Protein AF-0000000071587264 (afdb_homodimer)

Structure (mmCIF, N/CA/C/O backbone):
data_AF-0000000071587264-model_v1
#
loop_
_entity.id
_entity.type
_entity.pdbx_description
1 polymer 'XRE family transcriptional regulator'
#
loop_
_atom_site.group_PDB
_atom_site.id
_atom_site.type_symbol
_atom_site.label_atom_id
_atom_site.label_alt_id
_atom_site.label_comp_id
_atom_site.label_asym_id
_atom_site.label_entity_id
_atom_site.label_seq_id
_atom_site.pdbx_PDB_ins_code
_atom_site.Cartn_x
_atom_site.Cartn_y
_atom_site.Cartn_z
_atom_site.occupancy
_atom_site.B_iso_or_equiv
_atom_site.auth_seq_id
_atom_site.auth_comp_id
_atom_site.auth_asym_id
_atom_site.auth_atom_id
_atom_site.pdbx_PDB_model_num
ATOM 1 N N . MET A 1 1 ? 54.094 -15.383 -23.203 1 31.75 1 MET A N 1
ATOM 2 C CA . MET A 1 1 ? 53.344 -14.219 -22.734 1 31.75 1 MET A CA 1
ATOM 3 C C . MET A 1 1 ? 51.875 -14.578 -22.5 1 31.75 1 MET A C 1
ATOM 5 O O . MET A 1 1 ? 51.125 -14.82 -23.453 1 31.75 1 MET A O 1
ATOM 9 N N . GLU A 1 2 ? 51.406 -15.391 -21.297 1 28.27 2 GLU A N 1
ATOM 10 C CA . GLU A 1 2 ? 50.312 -16.219 -20.844 1 28.27 2 GLU A CA 1
ATOM 11 C C . GLU A 1 2 ? 49.125 -15.375 -20.375 1 28.27 2 GLU A C 1
ATOM 13 O O . GLU A 1 2 ? 49.281 -14.57 -19.453 1 28.27 2 GLU A O 1
ATOM 18 N N . PHE A 1 3 ? 48.312 -14.812 -21.297 1 29.14 3 PHE A N 1
ATOM 19 C CA . PHE A 1 3 ? 47.188 -13.945 -21.031 1 29.14 3 PHE A CA 1
ATOM 20 C C . PHE A 1 3 ? 46.188 -14.633 -20.125 1 29.14 3 PHE A C 1
ATOM 22 O O . PHE A 1 3 ? 45.656 -15.695 -20.453 1 29.14 3 PHE A O 1
ATOM 29 N N . TYR A 1 4 ? 46.312 -14.594 -18.734 1 29.66 4 TYR A N 1
ATOM 30 C CA . TYR A 1 4 ? 45.438 -15.023 -17.672 1 29.66 4 TYR A CA 1
ATOM 31 C C . TYR A 1 4 ? 44.031 -14.445 -17.875 1 29.66 4 TYR A C 1
ATOM 33 O O . TYR A 1 4 ? 43.844 -13.227 -17.828 1 29.66 4 TYR A O 1
ATOM 41 N N . PHE A 1 5 ? 43.219 -14.961 -18.797 1 27.36 5 PHE A N 1
ATOM 42 C CA . PHE A 1 5 ? 41.812 -14.672 -18.984 1 27.36 5 PHE A CA 1
ATOM 43 C C . PHE A 1 5 ? 41.062 -14.797 -17.656 1 27.36 5 PHE A C 1
ATOM 45 O O . PHE A 1 5 ? 40.875 -15.906 -17.156 1 27.36 5 PHE A O 1
ATOM 52 N N . MET A 1 6 ? 41.312 -13.891 -16.641 1 31.39 6 MET A N 1
ATOM 53 C CA . MET A 1 6 ? 40.562 -13.828 -15.367 1 31.39 6 MET A CA 1
ATOM 54 C C . MET A 1 6 ? 39.062 -13.984 -15.594 1 31.39 6 MET A C 1
ATOM 56 O O . MET A 1 6 ? 38.469 -13.211 -16.344 1 31.39 6 MET A O 1
ATOM 60 N N . CYS A 1 7 ? 38.594 -15.234 -15.734 1 29.12 7 CYS A N 1
ATOM 61 C CA . CYS A 1 7 ? 37.188 -15.641 -15.711 1 29.12 7 CYS A CA 1
ATOM 62 C C . CYS A 1 7 ? 36.406 -14.898 -14.633 1 29.12 7 CYS A C 1
ATOM 64 O O . CYS A 1 7 ? 36.75 -14.969 -13.453 1 29.12 7 CYS A O 1
ATOM 66 N N . GLU A 1 8 ? 35.938 -13.672 -14.812 1 32.09 8 GLU A N 1
ATOM 67 C CA . GLU A 1 8 ? 35 -12.953 -13.945 1 32.09 8 GLU A CA 1
ATOM 68 C C . GLU A 1 8 ? 33.938 -13.883 -13.391 1 32.09 8 GLU A C 1
ATOM 70 O O . GLU A 1 8 ? 33.281 -14.609 -14.148 1 32.09 8 GLU A O 1
ATOM 75 N N . LYS A 1 9 ? 34.062 -14.555 -12.273 1 30.73 9 LYS A N 1
ATOM 76 C CA . LYS A 1 9 ? 33.062 -15.203 -11.422 1 30.73 9 LYS A CA 1
ATOM 77 C C . LYS A 1 9 ? 31.734 -14.461 -11.469 1 30.73 9 LYS A C 1
ATOM 79 O O . LYS A 1 9 ? 31.672 -13.273 -11.141 1 30.73 9 LYS A O 1
ATOM 84 N N . HIS A 1 10 ? 30.828 -14.766 -12.422 1 29.81 10 HIS A N 1
ATOM 85 C CA . HIS A 1 10 ? 29.406 -14.438 -12.414 1 29.81 10 HIS A CA 1
ATOM 86 C C . HIS A 1 10 ? 28.781 -14.75 -11.055 1 29.81 10 HIS A C 1
ATOM 88 O O . HIS A 1 10 ? 28.938 -15.859 -10.539 1 29.81 10 HIS A O 1
ATOM 94 N N . ALA A 1 11 ? 28.938 -14.008 -10.047 1 32.91 11 ALA A N 1
ATOM 95 C CA . ALA A 1 11 ? 28.094 -14.102 -8.844 1 32.91 11 ALA A CA 1
ATOM 96 C C . ALA A 1 11 ? 26.719 -14.672 -9.172 1 32.91 11 ALA A C 1
ATOM 98 O O . ALA A 1 11 ? 25.938 -14.055 -9.898 1 32.91 11 ALA A O 1
ATOM 99 N N . GLN A 1 12 ? 26.531 -15.969 -9.523 1 31.28 12 GLN A N 1
ATOM 100 C CA . GLN A 1 12 ? 25.266 -16.688 -9.68 1 31.28 12 GLN A CA 1
ATOM 101 C C . GLN A 1 12 ? 24.266 -16.297 -8.586 1 31.28 12 GLN A C 1
ATOM 103 O O . GLN A 1 12 ? 24.469 -16.641 -7.414 1 31.28 12 GLN A O 1
ATOM 108 N N . TYR A 1 13 ? 23.953 -15.07 -8.258 1 37.19 13 TYR A N 1
ATOM 109 C CA . TYR A 1 13 ? 22.719 -14.891 -7.496 1 37.19 13 TYR A CA 1
ATOM 110 C C . TYR A 1 13 ? 21.734 -16.031 -7.758 1 37.19 13 TYR A C 1
ATOM 112 O O . TYR A 1 13 ? 21.281 -16.219 -8.891 1 37.19 13 TYR A O 1
ATOM 120 N N . SER A 1 14 ? 21.938 -17.328 -7.531 1 38.94 14 SER A N 1
ATOM 121 C CA . SER A 1 14 ? 21.031 -18.469 -7.602 1 38.94 14 SER A CA 1
ATOM 122 C C . SER A 1 14 ? 19.578 -18.031 -7.426 1 38.94 14 SER A C 1
ATOM 124 O O . SER A 1 14 ? 19.188 -17.578 -6.348 1 38.94 14 SER A O 1
ATOM 126 N N . SER A 1 15 ? 18.797 -17.203 -8.156 1 46.06 15 SER A N 1
ATOM 127 C CA . SER A 1 15 ? 17.5 -16.578 -8.422 1 46.06 15 SER A CA 1
ATOM 128 C C . SER A 1 15 ? 16.344 -17.469 -7.984 1 46.06 15 SER A C 1
ATOM 130 O O . SER A 1 15 ? 15.25 -17.375 -8.539 1 46.06 15 SER A O 1
ATOM 132 N N . SER A 1 16 ? 16.391 -18.641 -7.453 1 58 16 SER A N 1
ATOM 133 C CA . SER A 1 16 ? 15.211 -19.453 -7.164 1 58 16 SER A CA 1
ATOM 134 C C . SER A 1 16 ? 14.234 -18.688 -6.262 1 58 16 SER A C 1
ATOM 136 O O . SER A 1 16 ? 14.656 -18 -5.336 1 58 16 SER A O 1
ATOM 138 N N . THR A 1 17 ? 13.094 -18.25 -6.754 1 65.81 17 THR A N 1
ATOM 139 C CA . THR A 1 17 ? 12.086 -17.469 -6.043 1 65.81 17 THR A CA 1
ATOM 140 C C . THR A 1 17 ? 11.773 -18.078 -4.684 1 65.81 17 THR A C 1
ATOM 142 O O . THR A 1 17 ? 11.688 -19.312 -4.559 1 65.81 17 THR A O 1
ATOM 145 N N . ALA A 1 18 ? 12.016 -17.312 -3.549 1 72.12 18 ALA A N 1
ATOM 146 C CA . ALA A 1 18 ? 11.711 -17.641 -2.16 1 72.12 18 ALA A CA 1
ATOM 147 C C . ALA A 1 18 ? 10.375 -18.375 -2.051 1 72.12 18 ALA A C 1
ATOM 149 O O . ALA A 1 18 ? 9.414 -18.047 -2.746 1 72.12 18 ALA A O 1
ATOM 150 N N . ILE A 1 19 ? 10.422 -19.516 -1.393 1 80.06 19 ILE A N 1
ATOM 151 C CA . ILE A 1 19 ? 9.172 -20.266 -1.257 1 80.06 19 ILE A CA 1
ATOM 152 C C . ILE A 1 19 ? 8.75 -20.297 0.21 1 80.06 19 ILE A C 1
ATOM 154 O O . ILE A 1 19 ? 7.828 -21.031 0.581 1 80.06 19 ILE A O 1
ATOM 158 N N . THR A 1 20 ? 9.578 -19.562 1.033 1 91.5 20 THR A N 1
ATOM 159 C CA . THR A 1 20 ? 9.195 -19.438 2.434 1 91.5 20 THR A CA 1
ATOM 160 C C . THR A 1 20 ? 9.258 -17.984 2.881 1 91.5 20 THR A C 1
ATOM 162 O O . THR A 1 20 ? 9.906 -17.156 2.234 1 91.5 20 THR A O 1
ATOM 165 N N . VAL A 1 21 ? 8.586 -17.734 3.979 1 94.31 21 VAL A N 1
ATOM 166 C CA . VAL A 1 21 ? 8.586 -16.406 4.559 1 94.31 21 VAL A CA 1
ATOM 167 C C . VAL A 1 21 ? 10.008 -16 4.938 1 94.31 21 VAL A C 1
ATOM 169 O O . VAL A 1 21 ? 10.445 -14.891 4.629 1 94.31 21 VAL A O 1
ATOM 172 N N . GLU A 1 22 ? 10.711 -16.938 5.492 1 94.25 22 GLU A N 1
ATOM 173 C CA . GLU A 1 22 ? 12.07 -16.672 5.941 1 94.25 22 GLU A CA 1
ATOM 174 C C . GLU A 1 22 ? 13 -16.391 4.762 1 94.25 22 GLU A C 1
ATOM 176 O O . GLU A 1 22 ? 13.859 -15.508 4.84 1 94.25 22 GLU A O 1
ATOM 181 N N . ALA A 1 23 ? 12.758 -17.094 3.74 1 93 23 ALA A N 1
ATOM 182 C CA . ALA A 1 23 ? 13.594 -16.922 2.553 1 93 23 ALA A CA 1
ATOM 183 C C . ALA A 1 23 ? 13.367 -15.555 1.92 1 93 23 ALA A C 1
ATOM 185 O O . ALA A 1 23 ? 14.266 -15 1.28 1 93 23 ALA A O 1
ATOM 186 N N . PHE A 1 24 ? 12.18 -14.953 2.199 1 95.94 24 PHE A N 1
ATOM 187 C CA . PHE A 1 24 ? 11.859 -13.656 1.611 1 95.94 24 PHE A CA 1
ATOM 188 C C . PHE A 1 24 ? 12.445 -12.523 2.441 1 95.94 24 PHE A C 1
ATOM 190 O O . PHE A 1 24 ? 12.695 -11.43 1.924 1 95.94 24 PHE A O 1
ATOM 197 N N . ARG A 1 25 ? 12.664 -12.672 3.695 1 93.75 25 ARG A N 1
ATOM 198 C CA . ARG A 1 25 ? 12.938 -11.594 4.637 1 93.75 25 ARG A CA 1
ATOM 199 C C . ARG A 1 25 ? 14.227 -10.859 4.27 1 93.75 25 ARG A C 1
ATOM 201 O O . ARG A 1 25 ? 14.336 -9.648 4.465 1 93.75 25 ARG A O 1
ATOM 208 N N . ASN A 1 26 ? 15.156 -11.539 3.629 1 89.5 26 ASN A N 1
ATOM 209 C CA . ASN A 1 26 ? 16.422 -10.859 3.379 1 89.5 26 ASN A CA 1
ATOM 210 C C . ASN A 1 26 ? 16.641 -10.617 1.89 1 89.5 26 ASN A C 1
ATOM 212 O O . ASN A 1 26 ? 17.734 -10.211 1.479 1 89.5 26 ASN A O 1
ATOM 216 N N . ARG A 1 27 ? 15.625 -10.875 1.192 1 95.44 27 ARG A N 1
ATOM 217 C CA . ARG A 1 27 ? 15.742 -10.57 -0.229 1 95.44 27 ARG A CA 1
ATOM 218 C C . ARG A 1 27 ? 15.789 -9.062 -0.463 1 95.44 27 ARG A C 1
ATOM 220 O O . ARG A 1 27 ? 15.18 -8.297 0.284 1 95.44 27 ARG A O 1
ATOM 227 N N . PRO A 1 28 ? 16.469 -8.633 -1.492 1 96.94 28 PRO A N 1
ATOM 228 C CA . PRO A 1 28 ? 16.547 -7.203 -1.796 1 96.94 28 PRO A CA 1
ATOM 229 C C . PRO A 1 28 ? 15.18 -6.539 -1.899 1 96.94 28 PRO A C 1
ATOM 231 O O . PRO A 1 28 ? 15.008 -5.398 -1.466 1 96.94 28 PRO A O 1
ATOM 234 N N . CYS A 1 29 ? 14.172 -7.203 -2.342 1 97.56 29 CYS A N 1
ATOM 235 C CA . CYS A 1 29 ? 12.844 -6.633 -2.58 1 97.56 29 CYS A CA 1
ATOM 236 C C . CYS A 1 29 ? 12.07 -6.492 -1.275 1 97.56 29 CYS A C 1
ATOM 238 O O . CYS A 1 29 ? 11 -5.887 -1.249 1 97.56 29 CYS A O 1
ATOM 240 N N . SER A 1 30 ? 12.625 -7.082 -0.214 1 97.56 30 SER A N 1
ATOM 241 C CA . SER A 1 30 ? 11.984 -7.008 1.091 1 97.56 30 SER A CA 1
ATOM 242 C C . SER A 1 30 ? 12.695 -6.016 2.006 1 97.56 30 SER A C 1
ATOM 244 O O . SER A 1 30 ? 12.227 -5.738 3.113 1 97.56 30 SER A O 1
ATOM 246 N N . LEU A 1 31 ? 13.781 -5.492 1.517 1 96.38 31 LEU A N 1
ATOM 247 C CA . LEU A 1 31 ? 14.531 -4.504 2.289 1 96.38 31 LEU A CA 1
ATOM 248 C C . LEU A 1 31 ? 13.852 -3.141 2.232 1 96.38 31 LEU A C 1
ATOM 250 O O . LEU A 1 31 ? 13.164 -2.824 1.258 1 96.38 31 LEU A O 1
ATOM 254 N N . PRO A 1 32 ? 14.008 -2.379 3.307 1 94.56 32 PRO A N 1
ATOM 255 C CA . PRO A 1 32 ? 13.445 -1.027 3.273 1 94.56 32 PRO A CA 1
ATOM 256 C C . PRO A 1 32 ? 14.023 -0.174 2.148 1 94.56 32 PRO A C 1
ATOM 258 O O . PRO A 1 32 ? 15.133 -0.431 1.684 1 94.56 32 PRO A O 1
ATOM 261 N N . LEU A 1 33 ? 13.289 0.759 1.723 1 92 33 LEU A N 1
ATOM 262 C CA . LEU A 1 33 ? 13.695 1.627 0.623 1 92 33 LEU A CA 1
ATOM 263 C C . LEU A 1 33 ? 15 2.348 0.952 1 92 33 LEU A C 1
ATOM 265 O O . LEU A 1 33 ? 15.781 2.672 0.052 1 92 33 LEU A O 1
ATOM 269 N N . SER A 1 34 ? 15.219 2.613 2.203 1 88.69 34 SER A N 1
ATOM 270 C CA . SER A 1 34 ? 16.406 3.352 2.641 1 88.69 34 SER A CA 1
ATOM 271 C C . SER A 1 34 ? 17.656 2.502 2.521 1 88.69 34 SER A C 1
ATOM 273 O O . SER A 1 34 ? 18.781 3.023 2.586 1 88.69 34 SER A O 1
ATOM 275 N N . HIS A 1 35 ? 17.5 1.228 2.441 1 91 35 HIS A N 1
ATOM 276 C CA . HIS A 1 35 ? 18.641 0.342 2.297 1 91 35 HIS A CA 1
ATOM 277 C C . HIS A 1 35 ? 19.25 0.452 0.904 1 91 35 HIS A C 1
ATOM 279 O O . HIS A 1 35 ? 18.531 0.39 -0.098 1 91 35 HIS A O 1
ATOM 285 N N . PRO A 1 36 ? 20.516 0.586 0.728 1 91 36 PRO A N 1
ATOM 286 C CA . PRO A 1 36 ? 21.156 0.753 -0.578 1 91 36 PRO A CA 1
ATOM 287 C C . PRO A 1 36 ? 20.969 -0.458 -1.488 1 91 36 PRO A C 1
ATOM 289 O O . PRO A 1 36 ? 21.016 -0.327 -2.715 1 91 36 PRO A O 1
ATOM 292 N N . GLY A 1 37 ? 20.688 -1.556 -0.94 1 94.81 37 GLY A N 1
ATOM 293 C CA . GLY A 1 37 ? 20.516 -2.779 -1.71 1 94.81 37 GLY A CA 1
ATOM 294 C C . GLY A 1 37 ? 19.078 -3.049 -2.105 1 94.81 37 GLY A C 1
ATOM 295 O O . GLY A 1 37 ? 18.781 -4.086 -2.695 1 94.81 37 GLY A O 1
ATOM 296 N N . HIS A 1 38 ? 18.234 -2.127 -1.804 1 96.19 38 HIS A N 1
ATOM 297 C CA . HIS A 1 38 ? 16.828 -2.342 -2.119 1 96.19 38 HIS A CA 1
ATOM 298 C C . HIS A 1 38 ? 16.594 -2.377 -3.627 1 96.19 38 HIS A C 1
ATOM 300 O O . HIS A 1 38 ? 17.125 -1.536 -4.359 1 96.19 38 HIS A O 1
ATOM 306 N N . LEU A 1 39 ? 15.812 -3.404 -4.039 1 97.06 39 LEU A N 1
ATOM 307 C CA . LEU A 1 39 ? 15.32 -3.498 -5.41 1 97.06 39 LEU A CA 1
ATOM 308 C C . LEU A 1 39 ? 13.82 -3.807 -5.43 1 97.06 39 LEU A C 1
ATOM 310 O O . LEU A 1 39 ? 13.312 -4.504 -4.551 1 97.06 39 LEU A O 1
ATOM 314 N N . PRO A 1 40 ? 13.164 -3.262 -6.418 1 97.62 40 PRO A N 1
ATOM 315 C CA . PRO A 1 40 ? 11.773 -3.684 -6.574 1 97.62 40 PRO A CA 1
ATOM 316 C C . PRO A 1 40 ? 11.641 -5.176 -6.879 1 97.62 40 PRO A C 1
ATOM 318 O O . PRO A 1 40 ? 12.594 -5.801 -7.336 1 97.62 40 PRO A O 1
ATOM 321 N N . PRO A 1 41 ? 10.477 -5.684 -6.625 1 97.62 41 PRO A N 1
ATOM 322 C CA . PRO A 1 41 ? 10.312 -7.113 -6.898 1 97.62 41 PRO A CA 1
ATOM 323 C C . PRO A 1 41 ? 10.273 -7.43 -8.391 1 97.62 41 PRO A C 1
ATOM 325 O O . PRO A 1 41 ? 9.742 -6.645 -9.18 1 97.62 41 PRO A O 1
ATOM 328 N N . THR A 1 42 ? 10.758 -8.586 -8.711 1 96.94 42 THR A N 1
ATOM 329 C CA . THR A 1 42 ? 10.594 -9.125 -10.055 1 96.94 42 THR A CA 1
ATOM 330 C C . THR A 1 42 ? 9.242 -9.805 -10.203 1 96.94 42 THR A C 1
ATOM 332 O O . THR A 1 42 ? 8.586 -10.125 -9.211 1 96.94 42 THR A O 1
ATOM 335 N N . PRO A 1 43 ? 8.859 -10.023 -11.461 1 98 43 PRO A N 1
ATOM 336 C CA . PRO A 1 43 ? 7.621 -10.773 -11.68 1 98 43 PRO A CA 1
ATOM 337 C C . PRO A 1 43 ? 7.621 -12.133 -10.984 1 98 43 PRO A C 1
ATOM 339 O O . PRO A 1 43 ? 6.605 -12.539 -10.406 1 98 43 PRO A O 1
ATOM 342 N N . GLU A 1 44 ? 8.758 -12.758 -10.977 1 96.56 44 GLU A N 1
ATOM 343 C CA . GLU A 1 44 ? 8.867 -14.07 -10.344 1 96.56 44 GLU A CA 1
ATOM 344 C C . GLU A 1 44 ? 8.703 -13.969 -8.828 1 96.56 44 GLU A C 1
ATOM 346 O O . GLU A 1 44 ? 8.117 -14.852 -8.203 1 96.56 44 GLU A O 1
ATOM 351 N N . GLU A 1 45 ? 9.203 -12.945 -8.258 1 97.44 45 GLU A N 1
ATOM 352 C CA . GLU A 1 45 ? 9.078 -12.75 -6.82 1 97.44 45 GLU A CA 1
ATOM 353 C C . GLU A 1 45 ? 7.637 -12.43 -6.434 1 97.44 45 GLU A C 1
ATOM 355 O O . GLU A 1 45 ? 7.141 -12.906 -5.41 1 97.44 45 GLU A O 1
ATOM 360 N N . VAL A 1 46 ? 6.961 -11.641 -7.27 1 98.31 46 VAL A N 1
ATOM 361 C CA . VAL A 1 46 ? 5.555 -11.344 -7.027 1 98.31 46 VAL A CA 1
ATOM 362 C C . VAL A 1 46 ? 4.738 -12.633 -7.043 1 98.31 46 VAL A C 1
ATOM 364 O O . VAL A 1 46 ? 3.951 -12.883 -6.129 1 98.31 46 VAL A O 1
ATOM 367 N N . ARG A 1 47 ? 4.996 -13.414 -8.016 1 97.88 47 ARG A N 1
ATOM 368 C CA . ARG A 1 47 ? 4.289 -14.688 -8.141 1 97.88 47 ARG A CA 1
ATOM 369 C C . ARG A 1 47 ? 4.59 -15.594 -6.957 1 97.88 47 ARG A C 1
ATOM 371 O O . ARG A 1 47 ? 3.682 -16.219 -6.395 1 97.88 47 ARG A O 1
ATOM 378 N N . ALA A 1 48 ? 5.809 -15.664 -6.625 1 97.56 48 ALA A N 1
ATOM 379 C CA . ALA A 1 48 ? 6.219 -16.531 -5.523 1 97.56 48 ALA A CA 1
ATOM 380 C C . ALA A 1 48 ? 5.543 -16.109 -4.219 1 97.56 48 ALA A C 1
ATOM 382 O O . ALA A 1 48 ? 5.086 -16.969 -3.453 1 97.56 48 ALA A O 1
ATOM 383 N N . LEU A 1 49 ? 5.496 -14.836 -3.965 1 98.06 49 LEU A N 1
ATOM 384 C CA . LEU A 1 49 ? 4.887 -14.375 -2.723 1 98.06 49 LEU A CA 1
ATOM 385 C C . LEU A 1 49 ? 3.379 -14.609 -2.742 1 98.06 49 LEU A C 1
ATOM 387 O O . LEU A 1 49 ? 2.789 -14.977 -1.721 1 98.06 49 LEU A O 1
ATOM 391 N N . ARG A 1 50 ? 2.762 -14.398 -3.912 1 98.38 50 ARG A N 1
ATOM 392 C CA . ARG A 1 50 ? 1.34 -14.703 -4.023 1 98.38 50 ARG A CA 1
ATOM 393 C C . ARG A 1 50 ? 1.07 -16.172 -3.725 1 98.38 50 ARG A C 1
ATOM 395 O O . ARG A 1 50 ? 0.107 -16.5 -3.031 1 98.38 50 ARG A O 1
ATOM 402 N N . GLN A 1 51 ? 1.942 -16.969 -4.234 1 97.06 51 GLN A N 1
ATOM 403 C CA . GLN A 1 51 ? 1.795 -18.406 -4.012 1 97.06 51 GLN A CA 1
ATOM 404 C C . GLN A 1 51 ? 2.025 -18.766 -2.547 1 97.06 51 GLN A C 1
ATOM 406 O O . GLN A 1 51 ? 1.325 -19.609 -1.992 1 97.06 51 GLN A O 1
ATOM 411 N N . LEU A 1 52 ? 2.93 -18.156 -1.977 1 96.94 52 LEU A N 1
ATOM 412 C CA . LEU A 1 52 ? 3.186 -18.359 -0.557 1 96.94 52 LEU A CA 1
ATOM 413 C C . LEU A 1 52 ? 1.971 -17.969 0.279 1 96.94 52 LEU A C 1
ATOM 415 O O . LEU A 1 52 ? 1.666 -18.625 1.28 1 96.94 52 LEU A O 1
ATOM 419 N N . LEU A 1 53 ? 1.285 -16.938 -0.104 1 97.75 53 LEU A N 1
ATOM 420 C CA . LEU A 1 53 ? 0.064 -16.484 0.554 1 97.75 53 LEU A CA 1
ATOM 421 C C . LEU A 1 53 ? -1.076 -17.469 0.315 1 97.75 53 LEU A C 1
ATOM 423 O O . LEU A 1 53 ? -2.072 -17.453 1.041 1 97.75 53 LEU A O 1
ATOM 427 N N . GLY A 1 54 ? -0.912 -18.188 -0.831 1 97.38 54 GLY A N 1
ATOM 428 C CA . GLY A 1 54 ? -1.961 -19.125 -1.23 1 97.38 54 GLY A CA 1
ATOM 429 C C . GLY A 1 54 ? -3.133 -18.438 -1.908 1 97.38 54 GLY A C 1
ATOM 430 O O . GLY A 1 54 ? -4.258 -18.938 -1.869 1 97.38 54 GLY A O 1
ATOM 431 N N . TYR A 1 55 ? -2.889 -17.297 -2.457 1 97.94 55 TYR A N 1
ATOM 432 C CA . TYR A 1 55 ? -3.977 -16.531 -3.045 1 97.94 55 TYR A CA 1
ATOM 433 C C . TYR A 1 55 ? -4.074 -16.781 -4.547 1 97.94 55 TYR A C 1
ATOM 435 O O . TYR A 1 55 ? -3.059 -16.766 -5.25 1 97.94 55 TYR A O 1
ATOM 443 N N . PRO A 1 56 ? -5.324 -17.016 -5.016 1 97.94 56 PRO A N 1
ATOM 444 C CA . PRO A 1 56 ? -5.488 -16.781 -6.453 1 97.94 56 PRO A CA 1
ATOM 445 C C . PRO A 1 56 ? -5.305 -15.32 -6.84 1 97.94 56 PRO A C 1
ATOM 447 O O . PRO A 1 56 ? -5.27 -14.445 -5.969 1 97.94 56 PRO A O 1
ATOM 450 N N . GLN A 1 57 ? -5.195 -15.031 -8.094 1 97.94 57 GLN A N 1
ATOM 451 C CA . GLN A 1 57 ? -4.965 -13.672 -8.57 1 97.94 57 GLN A CA 1
ATOM 452 C C . GLN A 1 57 ? -6.117 -12.75 -8.18 1 97.94 57 GLN A C 1
ATOM 454 O O . GLN A 1 57 ? -5.898 -11.586 -7.848 1 97.94 57 GLN A O 1
ATOM 459 N N . ALA A 1 58 ? -7.309 -13.266 -8.195 1 97.44 58 ALA A N 1
ATOM 460 C CA . ALA A 1 58 ? -8.492 -12.477 -7.867 1 97.44 58 ALA A CA 1
ATOM 461 C C . ALA A 1 58 ? -8.438 -11.992 -6.422 1 97.44 58 ALA A C 1
ATOM 463 O O . ALA A 1 58 ? -8.758 -10.836 -6.133 1 97.44 58 ALA A O 1
ATOM 464 N N . ARG A 1 59 ? -8.008 -12.812 -5.5 1 97.94 59 ARG A N 1
ATOM 465 C CA . ARG A 1 59 ? -7.953 -12.422 -4.098 1 97.94 59 ARG A CA 1
ATOM 466 C C . ARG A 1 59 ? -6.844 -11.398 -3.861 1 97.94 59 ARG A C 1
ATOM 468 O O . ARG A 1 59 ? -7.012 -10.461 -3.078 1 97.94 59 ARG A O 1
ATOM 475 N N . LEU A 1 60 ? -5.73 -11.625 -4.535 1 98.69 60 LEU A N 1
ATOM 476 C CA . LEU A 1 60 ? -4.684 -10.617 -4.426 1 98.69 60 LEU A CA 1
ATOM 477 C C . LEU A 1 60 ? -5.164 -9.273 -4.953 1 98.69 60 LEU A C 1
ATOM 479 O O . LEU A 1 60 ? -4.887 -8.227 -4.355 1 98.69 60 LEU A O 1
ATOM 483 N N . GLY A 1 61 ? -5.832 -9.328 -6.086 1 98.19 61 GLY A N 1
ATOM 484 C CA . GLY A 1 61 ? -6.449 -8.109 -6.59 1 98.19 61 GLY A CA 1
ATOM 485 C C . GLY A 1 61 ? -7.352 -7.438 -5.574 1 98.19 61 GLY A C 1
ATOM 486 O O . GLY A 1 61 ? -7.273 -6.223 -5.375 1 98.19 61 GLY A O 1
ATOM 487 N N . SER A 1 62 ? -8.148 -8.266 -4.891 1 97.38 62 SER A N 1
ATOM 488 C CA . SER A 1 62 ? -9.039 -7.758 -3.852 1 97.38 62 SER A CA 1
ATOM 489 C C . SER A 1 62 ? -8.258 -7.105 -2.719 1 97.38 62 SER A C 1
ATOM 491 O O . SER A 1 62 ? -8.594 -6.004 -2.277 1 97.38 62 SER A O 1
ATOM 493 N N . LEU A 1 63 ? -7.234 -7.727 -2.301 1 98.31 63 LEU A N 1
ATOM 494 C CA . LEU A 1 63 ? -6.395 -7.219 -1.222 1 98.31 63 LEU A CA 1
ATOM 495 C C . LEU A 1 63 ? -5.797 -5.863 -1.592 1 98.31 63 LEU A C 1
ATOM 497 O O . LEU A 1 63 ? -5.688 -4.977 -0.744 1 98.31 63 LEU A O 1
ATOM 501 N N . LEU A 1 64 ? -5.465 -5.707 -2.861 1 98.56 64 LEU A N 1
ATOM 502 C CA . LEU A 1 64 ? -4.688 -4.551 -3.291 1 98.56 64 LEU A CA 1
ATOM 503 C C . LEU A 1 64 ? -5.574 -3.525 -3.986 1 98.56 64 LEU A C 1
ATOM 505 O O . LEU A 1 64 ? -5.074 -2.557 -4.562 1 98.56 64 LEU A O 1
ATOM 509 N N . GLY A 1 65 ? -6.812 -3.748 -4 1 97.44 65 GLY A N 1
ATOM 510 C CA . GLY A 1 65 ? -7.762 -2.766 -4.5 1 97.44 65 GLY A CA 1
ATOM 511 C C . GLY A 1 65 ? -7.824 -2.713 -6.016 1 97.44 65 GLY A C 1
ATOM 512 O O . GLY A 1 65 ? -8 -1.642 -6.598 1 97.44 65 GLY A O 1
ATOM 513 N N . LYS A 1 66 ? -7.602 -3.818 -6.656 1 97.38 66 LYS A N 1
ATOM 514 C CA . LYS A 1 66 ? -7.68 -3.912 -8.109 1 97.38 66 LYS A CA 1
ATOM 515 C C . LYS A 1 66 ? -8.969 -4.609 -8.547 1 97.38 66 LYS A C 1
ATOM 517 O O . LYS A 1 66 ? -9.555 -5.375 -7.777 1 97.38 66 LYS A O 1
ATOM 522 N N . THR A 1 67 ? -9.32 -4.219 -9.742 1 95.06 67 THR A N 1
ATOM 523 C CA . THR A 1 67 ? -10.477 -4.906 -10.305 1 95.06 67 THR A CA 1
ATOM 524 C C . THR A 1 67 ? -10.141 -6.359 -10.625 1 95.06 67 THR A C 1
ATOM 526 O O . THR A 1 67 ? -9.031 -6.66 -11.078 1 95.06 67 THR A O 1
ATOM 529 N N . TYR A 1 68 ? -11.164 -7.242 -10.359 1 95.62 68 TYR A N 1
ATOM 530 C CA . T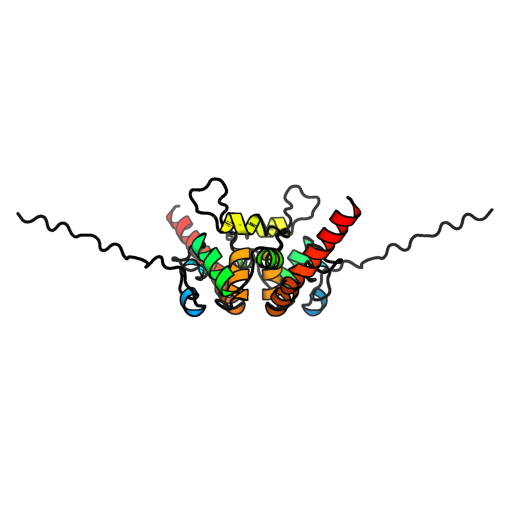YR A 1 68 ? -10.984 -8.656 -10.648 1 95.62 68 TYR A CA 1
ATOM 531 C C . TYR A 1 68 ? -12.297 -9.297 -11.102 1 95.62 68 TYR A C 1
ATOM 533 O O . TYR A 1 68 ? -13.367 -8.711 -10.93 1 95.62 68 TYR A O 1
ATOM 541 N N . SER A 1 69 ? -12.141 -10.445 -11.75 1 93.38 69 SER A N 1
ATOM 542 C CA . SER A 1 69 ? -13.25 -11.25 -12.25 1 93.38 69 SER A CA 1
ATOM 543 C C . SER A 1 69 ? -12.969 -12.742 -12.094 1 93.38 69 SER A C 1
ATOM 545 O O . SER A 1 69 ? -11.984 -13.125 -11.453 1 93.38 69 SER A O 1
ATOM 547 N N . LYS A 1 70 ? -13.844 -13.57 -12.609 1 91.56 70 LYS A N 1
ATOM 548 C CA . LYS A 1 70 ? -13.648 -15.016 -12.562 1 91.56 70 LYS A CA 1
ATOM 549 C C . LYS A 1 70 ? -12.375 -15.414 -13.305 1 91.56 70 LYS A C 1
ATOM 551 O O . LYS A 1 70 ? -11.766 -16.438 -12.984 1 91.56 70 LYS A O 1
ATOM 556 N N . LYS A 1 71 ? -12.016 -14.602 -14.211 1 92.25 71 LYS A N 1
ATOM 557 C CA . LYS A 1 71 ? -10.828 -14.883 -15.016 1 92.25 71 LYS A CA 1
ATOM 558 C C . LYS A 1 71 ? -9.555 -14.492 -14.266 1 92.25 71 LYS A C 1
ATOM 560 O O . LYS A 1 71 ? -8.445 -14.812 -14.703 1 92.25 71 LYS A O 1
ATOM 565 N N . GLY A 1 72 ? -9.703 -13.836 -13.156 1 95.62 72 GLY A N 1
ATOM 566 C CA . GLY A 1 72 ? -8.547 -13.391 -12.391 1 95.62 72 GLY A CA 1
ATOM 567 C C . GLY A 1 72 ? -8.461 -11.883 -12.273 1 95.62 72 GLY A C 1
ATOM 568 O O . GLY A 1 72 ? -9.484 -11.203 -12.156 1 95.62 72 GLY A O 1
ATOM 569 N N . CYS A 1 73 ? -7.309 -11.383 -12.156 1 97.69 73 CYS A N 1
ATOM 570 C CA . CYS A 1 73 ? -7.023 -9.961 -12.039 1 97.69 73 CYS A CA 1
ATOM 571 C C . CYS A 1 73 ? -5.973 -9.523 -13.047 1 97.69 73 CYS A C 1
ATOM 573 O O . CYS A 1 73 ? -4.812 -9.938 -12.969 1 97.69 73 CYS A O 1
ATOM 575 N N . LYS A 1 74 ? -6.398 -8.68 -13.891 1 98 74 LYS A N 1
ATOM 576 C CA . LYS A 1 74 ? -5.52 -8.234 -14.969 1 98 74 LYS A CA 1
ATOM 577 C C . LYS A 1 74 ? -4.254 -7.582 -14.414 1 98 74 LYS A C 1
ATOM 579 O O . LYS A 1 74 ? -3.152 -7.848 -14.898 1 98 74 LYS A O 1
ATOM 584 N N . ALA A 1 75 ? -4.379 -6.727 -13.414 1 98.44 75 ALA A N 1
ATOM 585 C CA . ALA A 1 75 ? -3.217 -6.051 -12.836 1 98.44 75 ALA A CA 1
ATOM 586 C C . ALA A 1 75 ? -2.205 -7.062 -12.305 1 98.44 75 ALA A C 1
ATOM 588 O O . ALA A 1 75 ? -1.007 -6.949 -12.57 1 98.44 75 ALA A O 1
ATOM 589 N N . VAL A 1 76 ? -2.701 -8.055 -11.656 1 98.75 76 VAL A N 1
ATOM 590 C CA . VAL A 1 76 ? -1.83 -9.07 -11.078 1 98.75 76 VAL A CA 1
ATOM 591 C C . VAL A 1 76 ? -1.153 -9.867 -12.188 1 98.75 76 VAL A C 1
ATOM 593 O O . VAL A 1 76 ? 0.048 -10.141 -12.125 1 98.75 76 VAL A O 1
ATOM 596 N N . ARG A 1 77 ? -1.88 -10.211 -13.156 1 98.44 77 ARG A N 1
ATOM 597 C CA . ARG A 1 77 ? -1.296 -10.93 -14.281 1 98.44 77 ARG A CA 1
ATOM 598 C C . ARG A 1 77 ? -0.152 -10.133 -14.906 1 98.44 77 ARG A C 1
ATOM 600 O O . ARG A 1 77 ? 0.891 -10.695 -15.242 1 98.44 77 ARG A O 1
ATOM 607 N N . ARG A 1 78 ? -0.309 -8.875 -15.016 1 98.75 78 ARG A N 1
ATOM 608 C CA . ARG A 1 78 ? 0.7 -8.023 -15.641 1 98.75 78 ARG A CA 1
ATOM 609 C C . ARG A 1 78 ? 1.929 -7.895 -14.742 1 98.75 78 ARG A C 1
ATOM 611 O O . ARG A 1 78 ? 3.053 -7.789 -15.242 1 98.75 78 ARG A O 1
ATOM 618 N N . TRP A 1 79 ? 1.732 -7.91 -13.414 1 98.75 79 TRP A N 1
ATOM 619 C CA . TRP A 1 79 ? 2.846 -7.84 -12.477 1 98.75 79 TRP A CA 1
ATOM 620 C C . TRP A 1 79 ? 3.67 -9.125 -12.516 1 98.75 79 TRP A C 1
ATOM 622 O O . TRP A 1 79 ? 4.867 -9.109 -12.219 1 98.75 79 TRP A O 1
ATOM 632 N N . GLU A 1 80 ? 3.018 -10.211 -12.945 1 98.19 80 GLU A N 1
ATOM 633 C CA . GLU A 1 80 ? 3.664 -11.516 -12.914 1 98.19 80 GLU A CA 1
ATOM 634 C C . GLU A 1 80 ? 4.168 -11.922 -14.297 1 98.19 80 GLU A C 1
ATOM 636 O O . GLU A 1 80 ? 4.738 -13 -14.469 1 98.19 80 GLU A O 1
ATOM 641 N N . THR A 1 81 ? 3.932 -11.07 -15.195 1 98.12 81 THR A N 1
ATOM 642 C CA . THR A 1 81 ? 4.375 -11.312 -16.562 1 98.12 81 THR A CA 1
ATOM 643 C C . THR A 1 81 ? 5.848 -10.945 -16.719 1 98.12 81 THR A C 1
ATOM 645 O O . THR A 1 81 ? 6.32 -9.961 -16.156 1 98.12 81 THR A O 1
ATOM 648 N N . HIS A 1 82 ? 6.496 -11.734 -17.516 1 97.25 82 HIS A N 1
ATOM 649 C CA . HIS A 1 82 ? 7.926 -11.531 -17.734 1 97.25 82 HIS A CA 1
ATOM 650 C C . HIS A 1 82 ? 8.219 -10.109 -18.188 1 97.25 82 HIS A C 1
ATOM 652 O O . HIS A 1 82 ? 7.484 -9.547 -19 1 97.25 82 HIS A O 1
ATOM 658 N N . VAL A 1 83 ? 9.383 -9.625 -17.812 1 96.56 83 VAL A N 1
ATOM 659 C CA . VAL A 1 83 ? 9.719 -8.211 -17.984 1 96.56 83 VAL A CA 1
ATOM 660 C C . VAL A 1 83 ? 9.875 -7.895 -19.469 1 96.56 83 VAL A C 1
ATOM 662 O O . VAL A 1 83 ? 9.664 -6.754 -19.891 1 96.56 83 VAL A O 1
ATOM 665 N N . ASP A 1 84 ? 10.141 -8.836 -20.297 1 97.31 84 ASP A N 1
ATOM 666 C CA . ASP A 1 84 ? 10.375 -8.617 -21.734 1 97.31 84 ASP A CA 1
ATOM 667 C C . ASP A 1 84 ? 9.055 -8.523 -22.5 1 97.31 84 ASP A C 1
ATOM 669 O O . ASP A 1 84 ? 9.039 -8.133 -23.672 1 97.31 84 ASP A O 1
ATOM 673 N N . SER A 1 85 ? 8.023 -8.93 -21.844 1 97.38 85 SER A N 1
ATOM 674 C CA . SER A 1 85 ? 6.711 -8.844 -22.484 1 97.38 85 SER A CA 1
ATOM 675 C C . SER A 1 85 ? 6.211 -7.402 -22.531 1 97.38 85 SER A C 1
ATOM 677 O O . SER A 1 85 ? 6.391 -6.648 -21.562 1 97.38 85 SER A O 1
ATOM 679 N N . LYS A 1 86 ? 5.473 -7.074 -23.547 1 97.69 86 LYS A N 1
ATOM 680 C CA . LYS A 1 86 ? 4.879 -5.746 -23.688 1 97.69 86 LYS A CA 1
ATOM 681 C C . LYS A 1 86 ? 3.781 -5.52 -22.656 1 97.69 86 LYS A C 1
ATOM 683 O O . LYS A 1 86 ? 3.436 -4.375 -22.359 1 97.69 86 LYS A O 1
ATOM 688 N N . GLU A 1 87 ? 3.285 -6.609 -22.109 1 97.75 87 GLU A N 1
ATOM 689 C CA . GLU A 1 87 ? 2.172 -6.523 -21.172 1 97.75 87 GLU A CA 1
ATOM 690 C C . GLU A 1 87 ? 2.668 -6.344 -19.734 1 97.75 87 GLU A C 1
ATOM 692 O O . GLU A 1 87 ? 1.878 -6.082 -18.828 1 97.75 87 GLU A O 1
ATOM 697 N N . HIS A 1 88 ? 3.971 -6.398 -19.594 1 98.31 88 HIS A N 1
ATOM 698 C CA . HIS A 1 88 ? 4.531 -6.32 -18.25 1 98.31 88 HIS A CA 1
ATOM 699 C C . HIS A 1 88 ? 4.355 -4.922 -17.656 1 98.31 88 HIS A C 1
ATOM 701 O O . HIS A 1 88 ? 4.602 -3.924 -18.344 1 98.31 88 HIS A O 1
ATOM 707 N N . VAL A 1 89 ? 3.949 -4.91 -16.422 1 98.19 89 VAL A N 1
ATOM 708 C CA . VAL A 1 89 ? 3.893 -3.697 -15.609 1 98.19 89 VAL A CA 1
ATOM 709 C C . VAL A 1 89 ? 4.555 -3.949 -14.258 1 98.19 89 VAL A C 1
ATOM 711 O O . VAL A 1 89 ? 4.215 -4.906 -13.562 1 98.19 89 VAL A O 1
ATOM 714 N N . PRO A 1 90 ? 5.535 -3.121 -13.914 1 98 90 PRO A N 1
ATOM 715 C CA . PRO A 1 90 ? 6.113 -3.283 -12.578 1 98 90 PRO A CA 1
ATOM 716 C C . PRO A 1 90 ? 5.109 -2.992 -11.461 1 98 90 PRO A C 1
ATOM 718 O O . PRO A 1 90 ? 4.27 -2.102 -11.602 1 98 90 PRO A O 1
ATOM 721 N N . MET A 1 91 ? 5.254 -3.686 -10.383 1 97.81 91 MET A N 1
ATOM 722 C CA . MET A 1 91 ? 4.379 -3.467 -9.234 1 97.81 91 MET A CA 1
ATOM 723 C C . MET A 1 91 ? 4.77 -2.195 -8.484 1 97.81 91 MET A C 1
ATOM 725 O O . MET A 1 91 ? 5.957 -1.914 -8.305 1 97.81 91 MET A O 1
ATOM 729 N N . ASN A 1 92 ? 3.801 -1.473 -8.031 1 96.75 92 ASN A N 1
ATOM 730 C CA . ASN A 1 92 ? 4.129 -0.277 -7.262 1 96.75 92 ASN A CA 1
ATOM 731 C C . ASN A 1 92 ? 4.574 -0.625 -5.848 1 96.75 92 ASN A C 1
ATOM 733 O O . ASN A 1 92 ? 4.281 -1.713 -5.348 1 96.75 92 ASN A O 1
ATOM 737 N N . TYR A 1 93 ? 5.227 0.28 -5.238 1 98.19 93 TYR A N 1
ATOM 738 C CA . TYR A 1 93 ? 5.891 0.082 -3.955 1 98.19 93 TYR A CA 1
ATOM 739 C C . TYR A 1 93 ? 4.883 -0.281 -2.871 1 98.19 93 TYR A C 1
ATOM 741 O O . TYR A 1 93 ? 5.059 -1.275 -2.162 1 98.19 93 TYR A O 1
ATOM 749 N N . CYS A 1 94 ? 3.818 0.45 -2.822 1 98.81 94 CYS A N 1
ATOM 750 C CA . CYS A 1 94 ? 2.873 0.261 -1.728 1 98.81 94 CYS A CA 1
ATOM 751 C C . CYS A 1 94 ? 2.146 -1.072 -1.859 1 98.81 94 CYS A C 1
ATOM 753 O O . CYS A 1 94 ? 1.85 -1.724 -0.856 1 98.81 94 CYS A O 1
ATOM 755 N N . ALA A 1 95 ? 1.836 -1.521 -3.049 1 98.81 95 ALA A N 1
ATOM 756 C CA . ALA A 1 95 ? 1.225 -2.83 -3.26 1 98.81 95 ALA A CA 1
ATOM 757 C C . ALA A 1 95 ? 2.145 -3.949 -2.779 1 98.81 95 ALA A C 1
ATOM 759 O O . ALA A 1 95 ? 1.698 -4.879 -2.102 1 98.81 95 ALA A O 1
ATOM 760 N N . TRP A 1 96 ? 3.375 -3.773 -3.092 1 98.81 96 TRP A N 1
ATOM 761 C CA . TRP A 1 96 ? 4.348 -4.777 -2.67 1 98.81 96 TRP A CA 1
ATOM 762 C C . TRP A 1 96 ? 4.477 -4.805 -1.15 1 98.81 96 TRP A C 1
ATOM 764 O O . TRP A 1 96 ? 4.516 -5.879 -0.546 1 98.81 96 TRP A O 1
ATOM 774 N N . GLN A 1 97 ? 4.523 -3.631 -0.505 1 98.75 97 GLN A N 1
ATOM 775 C CA . GLN A 1 97 ? 4.609 -3.596 0.951 1 98.75 97 GLN A CA 1
ATOM 776 C C . GLN A 1 97 ? 3.412 -4.293 1.591 1 98.75 97 GLN A C 1
ATOM 778 O O . GLN A 1 97 ? 3.562 -5.012 2.58 1 98.75 97 GLN A O 1
ATOM 783 N N . LEU A 1 98 ? 2.264 -4.125 0.997 1 98.81 98 LEU A N 1
ATOM 784 C CA . LEU A 1 98 ? 1.072 -4.766 1.544 1 98.81 98 LEU A CA 1
ATOM 785 C C . LEU A 1 98 ? 1.161 -6.281 1.41 1 98.81 98 LEU A C 1
ATOM 787 O O . LEU A 1 98 ? 0.753 -7.016 2.314 1 98.81 98 LEU A O 1
ATOM 791 N N . MET A 1 99 ? 1.682 -6.73 0.323 1 98.75 99 MET A N 1
ATOM 792 C CA . MET A 1 99 ? 1.876 -8.172 0.157 1 98.75 99 MET A CA 1
ATOM 793 C C . MET A 1 99 ? 2.838 -8.711 1.208 1 98.75 99 MET A C 1
ATOM 795 O O . MET A 1 99 ? 2.588 -9.766 1.797 1 98.75 99 MET A O 1
ATOM 799 N N . LEU A 1 100 ? 3.922 -7.992 1.393 1 98.62 100 LEU A N 1
ATOM 800 C CA . LEU A 1 100 ? 4.91 -8.422 2.375 1 98.62 100 LEU A CA 1
ATOM 801 C C . LEU A 1 100 ? 4.305 -8.461 3.773 1 98.62 100 LEU A C 1
ATOM 803 O O . LEU A 1 100 ? 4.59 -9.375 4.555 1 98.62 100 LEU A O 1
ATOM 807 N N . LEU A 1 101 ? 3.496 -7.488 4.047 1 98.75 101 LEU A N 1
ATOM 808 C CA . LEU A 1 101 ? 2.818 -7.449 5.34 1 98.75 101 LEU A CA 1
ATOM 809 C C . LEU A 1 101 ? 1.851 -8.617 5.48 1 98.75 101 LEU A C 1
ATOM 811 O O . LEU 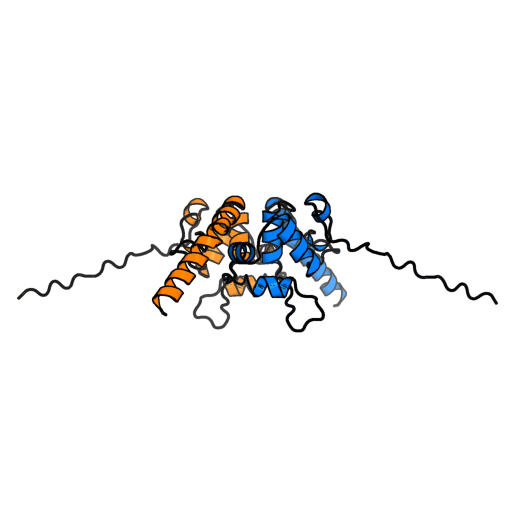A 1 101 ? 1.828 -9.289 6.516 1 98.75 101 LEU A O 1
ATOM 815 N N . ALA A 1 102 ? 1.154 -8.86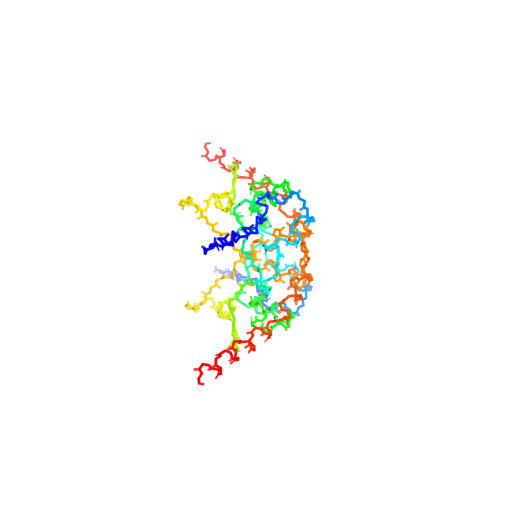7 4.445 1 98.69 102 ALA A N 1
ATOM 816 C CA . ALA A 1 102 ? 0.17 -9.945 4.469 1 98.69 102 ALA A CA 1
ATOM 817 C C . ALA A 1 102 ? 0.846 -11.297 4.668 1 98.69 102 ALA A C 1
ATOM 819 O O . ALA A 1 102 ? 0.284 -12.188 5.309 1 98.69 102 ALA A O 1
ATOM 820 N N . ALA A 1 103 ? 2.045 -11.414 4.172 1 98.31 103 ALA A N 1
ATOM 821 C CA . ALA A 1 103 ? 2.777 -12.672 4.238 1 98.31 103 ALA A CA 1
ATOM 822 C C . ALA A 1 103 ? 3.617 -12.758 5.512 1 9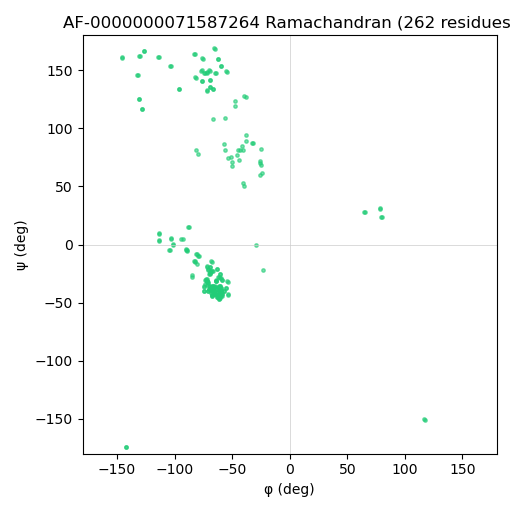8.31 103 ALA A C 1
ATOM 824 O O . ALA A 1 103 ? 4.312 -13.75 5.742 1 98.31 103 ALA A O 1
ATOM 825 N N . ASN A 1 104 ? 3.592 -11.656 6.246 1 98.06 104 ASN A N 1
ATOM 826 C CA . ASN A 1 104 ? 4.367 -11.57 7.477 1 98.06 104 ASN A CA 1
ATOM 827 C C . ASN A 1 104 ? 5.867 -11.625 7.199 1 98.06 104 ASN A C 1
ATOM 829 O O . ASN A 1 104 ? 6.629 -12.195 7.984 1 98.06 104 ASN A O 1
ATOM 833 N N . VAL A 1 105 ? 6.203 -11.195 6.07 1 98.12 105 VAL A N 1
ATOM 834 C CA . VAL A 1 105 ? 7.621 -11.055 5.75 1 98.12 105 VAL A CA 1
ATOM 835 C C . VAL A 1 105 ? 8.195 -9.844 6.477 1 98.12 105 VAL A C 1
ATOM 837 O O . VAL A 1 105 ? 9.328 -9.891 6.965 1 98.12 105 VAL A O 1
ATOM 840 N N . ILE A 1 106 ? 7.402 -8.75 6.516 1 98.12 106 ILE A N 1
ATOM 841 C CA . ILE A 1 106 ? 7.727 -7.559 7.285 1 98.12 106 ILE A CA 1
ATOM 842 C C . ILE A 1 106 ? 6.566 -7.199 8.203 1 98.12 106 ILE A C 1
ATOM 844 O O . ILE A 1 106 ? 5.48 -7.773 8.094 1 98.12 106 ILE A O 1
ATOM 848 N N . SER A 1 107 ? 6.855 -6.305 9.156 1 97.94 107 SER A N 1
ATOM 849 C CA . SER A 1 107 ? 5.824 -5.754 10.023 1 97.94 107 SER A CA 1
ATOM 850 C C . SER A 1 107 ? 5.629 -4.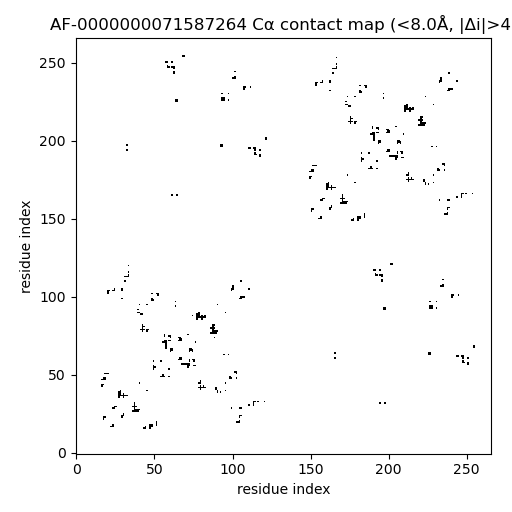262 9.773 1 97.94 107 SER A C 1
ATOM 852 O O . SER A 1 107 ? 6.488 -3.613 9.172 1 97.94 107 SER A O 1
ATOM 854 N N . ILE A 1 108 ? 4.52 -3.793 10.195 1 98.31 108 ILE A N 1
ATOM 855 C CA . ILE A 1 108 ? 4.258 -2.369 10.016 1 98.31 108 ILE A CA 1
ATOM 856 C C . ILE A 1 108 ? 5.27 -1.554 10.82 1 98.31 108 ILE A C 1
ATOM 858 O O . ILE A 1 108 ? 5.684 -0.473 10.391 1 98.31 108 ILE A O 1
ATOM 862 N N . THR A 1 109 ? 5.68 -2.135 11.906 1 97.81 109 THR A N 1
ATOM 863 C CA . THR A 1 109 ? 6.688 -1.458 12.711 1 97.81 109 THR A CA 1
ATOM 864 C C . THR A 1 109 ? 8.008 -1.338 11.953 1 97.81 109 THR A C 1
ATOM 866 O O . THR A 1 109 ? 8.703 -0.328 12.062 1 97.81 109 THR A O 1
ATOM 869 N N . ASP A 1 110 ? 8.289 -2.361 11.188 1 96.81 110 ASP A N 1
ATOM 870 C CA . ASP A 1 110 ? 9.484 -2.297 10.352 1 96.81 110 ASP A CA 1
ATOM 871 C C . ASP A 1 110 ? 9.414 -1.128 9.375 1 96.81 110 ASP A C 1
ATOM 873 O O . ASP A 1 110 ? 10.391 -0.402 9.188 1 96.81 110 ASP A O 1
ATOM 877 N N . LEU A 1 111 ? 8.297 -0.93 8.789 1 97.38 111 LEU A N 1
ATOM 878 C CA . LEU A 1 111 ? 8.094 0.13 7.805 1 97.38 111 LEU A CA 1
ATOM 879 C C . LEU A 1 111 ? 8.172 1.504 8.461 1 97.38 111 LEU A C 1
ATOM 881 O O . LEU A 1 111 ? 8.805 2.416 7.934 1 97.38 111 LEU A O 1
ATOM 885 N N . ILE A 1 112 ? 7.535 1.589 9.578 1 97.94 112 ILE A N 1
ATOM 886 C CA . ILE A 1 112 ? 7.52 2.844 10.32 1 97.94 112 ILE A CA 1
ATOM 887 C C . ILE A 1 112 ? 8.945 3.215 10.734 1 97.94 112 ILE A C 1
ATOM 889 O O . ILE A 1 112 ? 9.367 4.359 10.555 1 97.94 112 ILE A O 1
ATOM 893 N N . ASP A 1 113 ? 9.648 2.242 11.219 1 96.75 113 ASP A N 1
ATOM 894 C CA . ASP A 1 113 ? 11.023 2.482 11.648 1 96.75 113 ASP A CA 1
ATOM 895 C C . ASP A 1 113 ? 11.898 2.926 10.469 1 96.75 113 ASP A C 1
ATOM 897 O O . ASP A 1 113 ? 12.695 3.854 10.602 1 96.75 113 ASP A O 1
ATOM 901 N N . ALA A 1 114 ? 11.75 2.299 9.398 1 96.12 114 ALA A N 1
ATOM 902 C CA . ALA A 1 114 ? 12.531 2.664 8.219 1 96.12 114 ALA A CA 1
ATOM 903 C C . ALA A 1 114 ? 12.25 4.102 7.797 1 96.12 114 ALA A C 1
ATOM 905 O O . ALA A 1 114 ? 13.164 4.836 7.414 1 96.12 114 ALA A O 1
ATOM 906 N N . SER A 1 115 ? 11.008 4.508 7.891 1 96.44 115 SER A N 1
ATOM 907 C CA . SER A 1 115 ? 10.617 5.84 7.438 1 96.44 115 SER A CA 1
ATOM 908 C C . SER A 1 115 ? 11.164 6.922 8.367 1 96.44 115 SER A C 1
ATOM 910 O O . SER A 1 115 ? 11.219 8.094 7.996 1 96.44 115 SER A O 1
ATOM 912 N N . SER A 1 116 ? 11.492 6.527 9.602 1 95.38 116 SER A N 1
ATOM 913 C CA . SER A 1 116 ? 12.008 7.5 10.562 1 95.38 116 SER A CA 1
ATOM 914 C C . SER A 1 116 ? 13.391 7.996 10.156 1 95.38 116 SER A C 1
ATOM 916 O O . SER A 1 116 ? 13.867 9.016 10.664 1 95.38 116 SER A O 1
ATOM 918 N N . GLN A 1 117 ? 14 7.301 9.242 1 92.44 117 GLN A N 1
ATOM 919 C CA . GLN A 1 117 ? 15.336 7.668 8.766 1 92.44 117 GLN A CA 1
ATOM 920 C C . GLN A 1 117 ? 15.258 8.656 7.609 1 92.44 117 GLN A C 1
ATOM 922 O O . GLN A 1 117 ? 16.266 8.93 6.949 1 92.44 117 GLN A O 1
ATOM 927 N N . TYR A 1 118 ? 14.164 9.227 7.434 1 93.12 118 TYR A N 1
ATOM 928 C CA . TYR A 1 118 ? 13.945 10.094 6.285 1 93.12 118 TYR A CA 1
ATOM 929 C C . TYR A 1 118 ? 14.898 11.281 6.305 1 93.12 118 TYR A C 1
ATOM 931 O O . TYR A 1 118 ? 15.273 11.805 5.254 1 93.12 118 TYR A O 1
ATOM 939 N N . LYS A 1 119 ? 15.336 11.711 7.477 1 90.88 119 LYS A N 1
ATOM 940 C CA . LYS A 1 119 ? 16.219 12.875 7.594 1 90.88 119 LYS A CA 1
ATOM 941 C C . LYS A 1 119 ? 17.625 12.555 7.086 1 90.88 119 LYS A C 1
ATOM 943 O O . LYS A 1 119 ? 18.344 13.445 6.633 1 90.88 119 LYS A O 1
ATOM 948 N N . ASP A 1 120 ? 18 11.289 7.27 1 85.44 120 ASP A N 1
ATOM 949 C CA . ASP A 1 120 ? 19.328 10.875 6.82 1 85.44 120 ASP A CA 1
ATOM 950 C C . ASP A 1 120 ? 19.484 11.086 5.316 1 85.44 120 ASP A C 1
ATOM 952 O O . ASP A 1 120 ? 20.531 11.547 4.859 1 85.44 120 ASP A O 1
ATOM 956 N N . LEU A 1 121 ? 18.484 10.812 4.629 1 77 121 LEU A N 1
ATOM 957 C CA . LEU A 1 121 ? 18.516 10.953 3.176 1 77 121 LEU A CA 1
ATOM 958 C C . LEU A 1 121 ? 18.484 12.43 2.777 1 77 121 LEU A C 1
ATOM 960 O O . LEU A 1 121 ? 19.109 12.812 1.784 1 77 121 LEU A O 1
ATOM 964 N N . LEU A 1 122 ? 17.859 13.25 3.551 1 82.06 122 LEU A N 1
ATOM 965 C CA . LEU A 1 122 ? 17.812 14.68 3.295 1 82.06 122 LEU A CA 1
ATOM 966 C C . LEU A 1 122 ? 19.188 15.312 3.486 1 82.06 122 LEU A C 1
ATOM 968 O O . LEU A 1 122 ? 19.594 16.188 2.717 1 82.06 122 LEU A O 1
ATOM 972 N N . ASN A 1 123 ? 19.828 14.82 4.43 1 76.88 123 ASN A N 1
ATOM 973 C CA . ASN A 1 123 ? 21.156 15.344 4.734 1 76.88 123 ASN A CA 1
ATOM 974 C C . ASN A 1 123 ? 22.188 14.898 3.697 1 76.88 123 ASN A C 1
ATOM 976 O O . ASN A 1 123 ? 23.109 15.648 3.365 1 76.88 123 ASN A O 1
ATOM 980 N N . LEU A 1 124 ? 21.969 13.688 3.219 1 71.31 124 LEU A N 1
ATOM 981 C CA . LEU A 1 124 ? 22.859 13.18 2.189 1 71.31 124 LEU A CA 1
ATOM 982 C C . LEU A 1 124 ? 22.719 13.984 0.9 1 71.31 124 LEU A C 1
ATOM 984 O O . LEU A 1 124 ? 23.719 14.281 0.241 1 71.31 124 LEU A O 1
ATOM 988 N N . ASN A 1 125 ? 21.531 14.344 0.695 1 66.19 125 ASN A N 1
ATOM 989 C CA . ASN A 1 125 ? 21.297 15.148 -0.502 1 66.19 125 ASN A CA 1
ATOM 990 C C . ASN A 1 125 ? 21.844 16.562 -0.348 1 66.19 125 ASN A C 1
ATOM 992 O O . ASN A 1 125 ? 22.266 17.188 -1.328 1 66.19 125 ASN A O 1
ATOM 996 N N . ASP A 1 126 ? 21.844 17.078 0.849 1 64.75 126 ASP A N 1
ATOM 997 C CA . ASP A 1 126 ? 22.406 18.391 1.126 1 64.75 126 ASP A CA 1
ATOM 998 C C . ASP A 1 126 ? 23.922 18.391 0.954 1 64.75 126 ASP A C 1
ATOM 1000 O O . ASP A 1 126 ? 24.5 19.328 0.411 1 64.75 126 ASP A O 1
ATOM 1004 N N . ILE A 1 127 ? 24.453 17.328 1.436 1 58.56 127 ILE A N 1
ATOM 1005 C CA . ILE A 1 127 ? 25.906 17.2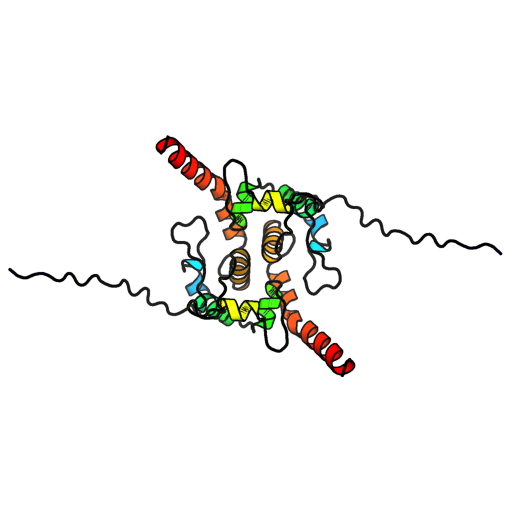19 1.335 1 58.56 127 ILE A CA 1
ATOM 1006 C C . ILE A 1 127 ? 26.328 17.125 -0.133 1 58.56 127 ILE A C 1
ATOM 1008 O O . ILE A 1 127 ? 27.281 17.781 -0.563 1 58.56 127 ILE A O 1
ATOM 1012 N N . GLU A 1 128 ? 25.5 16.359 -0.846 1 58.72 128 GLU A N 1
ATOM 1013 C CA . GLU A 1 128 ? 25.828 16.219 -2.264 1 58.72 128 GLU A CA 1
ATOM 1014 C C . GLU A 1 128 ? 25.641 17.547 -3.002 1 58.72 128 GLU A C 1
ATOM 1016 O O . GLU A 1 128 ? 26.422 17.875 -3.895 1 58.72 128 GLU A O 1
ATOM 1021 N N . ASN A 1 129 ? 24.672 18.297 -2.623 1 56.94 129 ASN A N 1
ATOM 1022 C CA . ASN A 1 129 ? 24.422 19.594 -3.244 1 56.94 129 ASN A CA 1
ATOM 1023 C C . ASN A 1 129 ? 25.453 20.625 -2.799 1 56.94 129 ASN A C 1
ATOM 1025 O O . ASN A 1 129 ? 25.797 21.531 -3.562 1 56.94 129 ASN A O 1
ATOM 1029 N N . VAL A 1 130 ? 25.906 20.594 -1.57 1 55.84 130 VAL A N 1
ATOM 1030 C CA . VAL A 1 130 ? 26.938 21.516 -1.105 1 55.84 130 VAL A CA 1
ATOM 1031 C C . VAL A 1 130 ? 28.25 21.219 -1.82 1 55.84 130 VAL A C 1
ATOM 1033 O O . VAL A 1 130 ? 29 22.141 -2.143 1 55.84 130 VAL A O 1
ATOM 1036 N N . GLU A 1 131 ? 28.516 19.922 -2.041 1 54.16 131 GLU A N 1
ATOM 1037 C CA . GLU A 1 131 ? 29.781 19.578 -2.688 1 54.16 131 GLU A CA 1
ATOM 1038 C C . GLU A 1 131 ? 29.766 19.953 -4.168 1 54.16 131 GLU A C 1
ATOM 1040 O O . GLU A 1 131 ? 30.812 20.156 -4.777 1 54.16 131 GLU A O 1
ATOM 1045 N N . ASP A 1 132 ? 28.594 19.922 -4.738 1 50.56 132 ASP A N 1
ATOM 1046 C CA . ASP A 1 132 ? 28.531 20.234 -6.16 1 50.56 132 ASP A CA 1
ATOM 1047 C C . ASP A 1 132 ? 28.516 21.75 -6.383 1 50.56 132 ASP A C 1
ATOM 1049 O O . ASP A 1 132 ? 28.625 22.203 -7.52 1 50.56 132 ASP A O 1
ATOM 1053 N N . ASN A 1 133 ? 28.266 22.562 -5.398 1 43.59 133 ASN A N 1
ATOM 1054 C CA . ASN A 1 133 ? 28.438 24 -5.602 1 43.59 133 ASN A CA 1
ATOM 1055 C C . ASN A 1 133 ? 29.859 24.438 -5.238 1 43.59 133 ASN A C 1
ATOM 1057 O O . ASN A 1 133 ? 30.422 23.984 -4.234 1 43.59 133 ASN A O 1
ATOM 1061 N N . MET B 1 1 ? -55.344 22.969 0.187 1 32.62 1 MET B N 1
ATOM 1062 C CA . MET B 1 1 ? -54.594 21.812 -0.328 1 32.62 1 MET B CA 1
ATOM 1063 C C . MET B 1 1 ? -53.094 21.984 -0.082 1 32.62 1 MET B C 1
ATOM 1065 O O . MET B 1 1 ? -52.469 22.859 -0.669 1 32.62 1 MET B O 1
ATOM 1069 N N . GLU B 1 2 ? -52.406 21.703 1.242 1 28.17 2 GLU B N 1
ATOM 1070 C CA . GLU B 1 2 ? -51.219 22.031 2.008 1 28.17 2 GLU B CA 1
ATOM 1071 C C . GLU B 1 2 ? -50.031 21.203 1.552 1 28.17 2 GLU B C 1
ATOM 1073 O O . GLU B 1 2 ? -50.062 19.969 1.598 1 28.17 2 GLU B O 1
ATOM 1078 N N . PHE B 1 3 ? -49.312 21.562 0.454 1 29.23 3 PHE B N 1
ATOM 1079 C CA . PHE B 1 3 ? -48.156 20.906 -0.155 1 29.23 3 PHE B CA 1
ATOM 1080 C C . PHE B 1 3 ? -47.031 20.75 0.851 1 29.23 3 PHE B C 1
ATOM 1082 O O . PHE B 1 3 ? -46.5 21.75 1.349 1 29.23 3 PHE B O 1
ATOM 1089 N N . TYR B 1 4 ? -47 19.719 1.776 1 29.55 4 TYR B N 1
ATOM 1090 C CA . TYR B 1 4 ? -45.969 19.328 2.715 1 29.55 4 TYR B CA 1
ATOM 1091 C C . TYR B 1 4 ? -44.625 19.125 1.994 1 29.55 4 TYR B C 1
ATOM 1093 O O . TYR B 1 4 ? -44.5 18.219 1.157 1 29.55 4 TYR B O 1
ATOM 1101 N N . PHE B 1 5 ? -43.938 20.172 1.598 1 27.41 5 PHE B N 1
ATOM 1102 C CA . PHE B 1 5 ? -42.562 20.156 1.094 1 27.41 5 PHE B CA 1
ATOM 1103 C C . PHE B 1 5 ? -41.656 19.375 2.037 1 27.41 5 PHE B C 1
ATOM 1105 O O . PHE B 1 5 ? -41.344 19.844 3.145 1 27.41 5 PHE B O 1
ATOM 1112 N N . MET B 1 6 ? -41.75 18 2.133 1 31.05 6 MET B N 1
ATOM 1113 C CA . MET B 1 6 ? -40.875 17.109 2.906 1 31.05 6 MET B CA 1
ATOM 1114 C C . MET B 1 6 ? -39.438 17.484 2.707 1 31.05 6 MET B C 1
ATOM 1116 O O . MET B 1 6 ? -38.938 17.484 1.579 1 31.05 6 MET B O 1
ATOM 1120 N N . CYS B 1 7 ? -38.906 18.516 3.414 1 28.92 7 CYS B N 1
ATOM 1121 C CA . CYS B 1 7 ? -37.5 18.891 3.547 1 28.92 7 CYS B CA 1
ATOM 1122 C C . CYS B 1 7 ? -36.625 17.656 3.713 1 28.92 7 CYS B C 1
ATOM 1124 O O . CYS B 1 7 ? -36.844 16.859 4.629 1 28.92 7 CYS B O 1
ATOM 1126 N N . GLU B 1 8 ? -36.188 16.969 2.691 1 31.78 8 GLU B N 1
ATOM 1127 C CA . GLU B 1 8 ? -35.188 15.914 2.707 1 31.78 8 GLU B CA 1
ATOM 1128 C C . GLU B 1 8 ? -34.062 16.234 3.693 1 31.78 8 GLU B C 1
ATOM 1130 O O . GLU B 1 8 ? -33.5 17.328 3.682 1 31.78 8 GLU B O 1
ATOM 1135 N N . LYS B 1 9 ? -34.031 15.812 4.914 1 31.28 9 LYS B N 1
ATOM 1136 C CA . LYS B 1 9 ? -32.969 15.703 5.895 1 31.28 9 LYS B CA 1
ATOM 1137 C C . LYS B 1 9 ? -31.625 15.398 5.215 1 31.28 9 LYS B C 1
ATOM 1139 O O . LYS B 1 9 ? -31.484 14.375 4.543 1 31.28 9 LYS B O 1
ATOM 1144 N N . HIS B 1 10 ? -30.812 16.406 4.746 1 30.08 10 HIS B N 1
ATOM 1145 C CA . HIS B 1 10 ? -29.391 16.344 4.438 1 30.08 10 HIS B CA 1
ATOM 1146 C C . HIS B 1 10 ? -28.625 15.602 5.531 1 30.08 10 HIS B C 1
ATOM 1148 O O . HIS B 1 10 ? -28.688 15.977 6.703 1 30.08 10 HIS B O 1
ATOM 1154 N N . ALA B 1 11 ? -28.672 14.367 5.707 1 33.34 11 ALA B N 1
ATOM 1155 C CA . ALA B 1 11 ? -27.719 13.625 6.516 1 33.34 11 ALA B CA 1
ATOM 1156 C C . ALA B 1 11 ? -26.375 14.359 6.586 1 33.34 11 ALA B C 1
ATOM 1158 O O . ALA B 1 11 ? -25.688 14.523 5.57 1 33.34 11 ALA B O 1
ATOM 1159 N N . GLN B 1 12 ? -26.125 15.516 7.289 1 31.2 12 GLN B N 1
ATOM 1160 C CA . GLN B 1 12 ? -24.875 16.219 7.582 1 31.2 12 GLN B CA 1
ATOM 1161 C C . GLN B 1 12 ? -23.766 15.234 7.926 1 31.2 12 GLN B C 1
ATOM 1163 O O . GLN B 1 12 ? -23.781 14.609 8.984 1 31.2 12 GLN B O 1
ATOM 1168 N N . TYR B 1 13 ? -23.375 14.211 7.234 1 38.62 13 TYR B N 1
ATOM 1169 C CA . TYR B 1 13 ? -22.047 13.664 7.469 1 38.62 13 TYR B CA 1
ATOM 1170 C C . TYR B 1 13 ? -21.109 14.719 8.047 1 38.62 13 TYR B C 1
ATOM 1172 O O . TYR B 1 13 ? -20.906 15.773 7.434 1 38.62 13 TYR B O 1
ATOM 1180 N N . SER B 1 14 ? -21.156 15.297 9.266 1 38.88 14 SER B N 1
ATOM 1181 C CA . SER B 1 14 ? -20.328 16.266 9.984 1 38.88 14 SER B CA 1
ATOM 1182 C C . SER B 1 14 ? -18.906 16.25 9.469 1 38.88 14 SER B C 1
ATOM 1184 O O . SER B 1 14 ? -18.234 15.211 9.469 1 38.88 14 SER B O 1
ATOM 1186 N N . SER B 1 15 ? -18.297 16.828 8.422 1 45.91 15 SER B N 1
ATOM 1187 C CA . SER B 1 15 ? -17.125 17.219 7.652 1 45.91 15 SER B CA 1
ATOM 1188 C C . SER B 1 15 ? -15.883 17.297 8.531 1 45.91 15 SER B C 1
ATOM 1190 O O . SER B 1 15 ? -14.797 17.641 8.055 1 45.91 15 SER B O 1
ATOM 1192 N N . SER B 1 16 ? -15.859 17.469 9.898 1 58.84 16 SER B N 1
ATOM 1193 C CA . SER B 1 16 ? -14.633 17.734 10.633 1 58.84 16 SER B CA 1
ATOM 1194 C C . SER B 1 16 ? -13.688 16.547 10.594 1 58.84 16 SER B C 1
ATOM 1196 O O . SER B 1 16 ? -14.117 15.406 10.75 1 58.84 16 SER B O 1
ATOM 1198 N N . THR B 1 17 ? -12.594 16.594 9.867 1 67.25 17 THR B N 1
ATOM 1199 C CA . THR B 1 17 ? -11.617 15.531 9.688 1 67.25 17 THR B CA 1
ATOM 1200 C C . THR B 1 17 ? -11.234 14.914 11.031 1 67.25 17 THR B C 1
ATOM 1202 O O . THR B 1 17 ? -11.109 15.625 12.031 1 67.25 17 THR B O 1
ATOM 1205 N N . ALA B 1 18 ? -11.414 13.547 11.172 1 72.75 18 ALA B N 1
ATOM 1206 C CA . ALA B 1 18 ? -11.039 12.719 12.32 1 72.75 18 ALA B CA 1
ATOM 1207 C C . ALA B 1 18 ? -9.695 13.148 12.883 1 72.75 18 ALA B C 1
ATOM 1209 O O . ALA B 1 18 ? -8.773 13.477 12.133 1 72.75 18 ALA B O 1
ATOM 1210 N N . ILE B 1 19 ? -9.695 13.391 14.188 1 80.62 19 ILE B N 1
ATOM 1211 C CA . ILE B 1 19 ? -8.43 13.805 14.781 1 80.62 19 ILE B CA 1
ATOM 1212 C C . ILE B 1 19 ? -7.938 12.727 15.75 1 80.62 19 ILE B C 1
ATOM 1214 O O . ILE B 1 19 ? -6.988 12.953 16.5 1 80.62 19 ILE B O 1
ATOM 1218 N N . THR B 1 20 ? -8.742 11.617 15.789 1 91.69 20 THR B N 1
ATOM 1219 C CA . THR B 1 20 ? -8.289 10.484 16.594 1 91.69 20 THR B CA 1
ATOM 1220 C C . THR B 1 20 ? -8.359 9.188 15.781 1 91.69 20 THR B C 1
ATOM 1222 O O . THR B 1 20 ? -9.055 9.125 14.766 1 91.69 20 THR B O 1
ATOM 1225 N N . VAL B 1 21 ? -7.645 8.227 16.281 1 94.31 21 VAL B N 1
ATOM 1226 C CA . VAL B 1 21 ? -7.637 6.91 15.648 1 94.31 21 VAL B CA 1
ATOM 1227 C C . VAL B 1 21 ? -9.047 6.324 15.656 1 94.31 21 VAL B C 1
ATOM 1229 O O . VAL B 1 21 ? -9.523 5.82 14.633 1 94.31 21 VAL B O 1
ATOM 1232 N N . GLU B 1 22 ? -9.703 6.5 16.766 1 94.31 22 GLU B N 1
ATOM 1233 C CA . GLU B 1 22 ? -11.055 5.961 16.906 1 94.31 22 GLU B CA 1
ATOM 1234 C C . GLU B 1 22 ? -12.031 6.641 15.969 1 94.31 22 GLU B C 1
ATOM 1236 O O . GLU B 1 22 ? -12.906 5.988 15.391 1 94.31 22 GLU B O 1
ATOM 1241 N N . ALA B 1 23 ? -11.828 7.887 15.836 1 93.19 23 ALA B N 1
ATOM 1242 C CA . ALA B 1 23 ? -12.719 8.648 14.961 1 93.19 23 ALA B CA 1
ATOM 1243 C C . ALA B 1 23 ? -12.547 8.234 13.5 1 93.19 23 ALA B C 1
ATOM 1245 O O . ALA B 1 23 ? -13.484 8.336 12.711 1 93.19 23 ALA B O 1
ATOM 1246 N N . PHE B 1 24 ? -11.375 7.66 13.172 1 96 24 PHE B N 1
ATOM 1247 C CA . PHE B 1 24 ? -11.102 7.266 11.797 1 96 24 PHE B CA 1
ATOM 1248 C C . PHE B 1 24 ? -11.68 5.883 11.508 1 96 24 PHE B C 1
ATOM 1250 O O . PHE B 1 24 ? -11.977 5.559 10.359 1 96 24 PHE B O 1
ATOM 1257 N N . ARG B 1 25 ? -11.812 5.016 12.445 1 93.81 25 ARG B N 1
ATOM 1258 C CA . ARG B 1 25 ? -12.078 3.594 12.266 1 93.81 25 ARG B CA 1
ATOM 1259 C C . ARG B 1 25 ? -13.391 3.367 11.523 1 93.81 25 ARG B C 1
ATOM 1261 O O . ARG B 1 25 ? -13.523 2.424 10.742 1 93.81 25 ARG B O 1
ATOM 1268 N N . ASN B 1 26 ? -14.336 4.266 11.656 1 89.31 26 ASN B N 1
ATOM 1269 C CA . ASN B 1 26 ? -15.625 3.98 11.039 1 89.31 26 ASN B CA 1
ATOM 1270 C C . ASN B 1 26 ? -15.93 4.949 9.898 1 89.31 26 ASN B C 1
ATOM 1272 O O . ASN B 1 26 ? -17.047 4.977 9.375 1 89.31 26 ASN B O 1
ATOM 1276 N N . ARG B 1 27 ? -14.93 5.664 9.594 1 95.44 27 ARG B N 1
ATOM 1277 C CA . ARG B 1 27 ? -15.125 6.535 8.438 1 95.44 27 ARG B CA 1
ATOM 1278 C C . ARG B 1 27 ? -15.211 5.727 7.148 1 95.44 27 ARG B C 1
ATOM 1280 O O . ARG B 1 27 ? -14.578 4.676 7.023 1 95.44 27 ARG B O 1
ATOM 1287 N N . PRO B 1 28 ? -15.938 6.219 6.18 1 97 28 PRO B N 1
ATOM 1288 C CA . PRO B 1 28 ? -16.062 5.508 4.906 1 97 28 PRO B CA 1
ATOM 1289 C C . PRO B 1 28 ? -14.711 5.188 4.273 1 97 28 PRO B C 1
ATOM 1291 O O . PRO B 1 28 ? -14.539 4.117 3.68 1 97 28 PRO B O 1
ATOM 1294 N N . CYS B 1 29 ? -13.703 5.973 4.441 1 97.62 29 CYS B N 1
ATOM 1295 C CA . CYS B 1 29 ? -12.406 5.812 3.799 1 97.62 29 CYS B CA 1
ATOM 1296 C C . CYS B 1 29 ? -11.578 4.75 4.512 1 97.62 29 CYS B C 1
ATOM 1298 O O . CYS B 1 29 ? -10.508 4.363 4.027 1 97.62 29 CYS B O 1
ATOM 1300 N N . SER B 1 30 ? -12.07 4.316 5.672 1 97.56 30 SER B N 1
ATOM 1301 C CA . SER B 1 30 ? -11.359 3.297 6.438 1 97.56 30 SER B CA 1
ATOM 1302 C C . SER B 1 30 ? -12.055 1.942 6.324 1 97.56 30 SER B C 1
ATOM 1304 O O . SER B 1 30 ? -11.547 0.937 6.828 1 97.56 30 SER B O 1
ATOM 1306 N N . LEU B 1 31 ? -13.188 1.96 5.656 1 96.38 31 LEU B N 1
ATOM 1307 C CA . LEU B 1 31 ? -13.914 0.714 5.449 1 96.38 31 LEU B CA 1
ATOM 1308 C C . LEU B 1 31 ? -13.258 -0.122 4.355 1 96.38 31 LEU B C 1
ATOM 1310 O O . LEU B 1 31 ? -12.625 0.421 3.447 1 96.38 31 LEU B O 1
ATOM 1314 N N . PRO B 1 32 ? -13.391 -1.449 4.488 1 94.69 32 PRO B N 1
ATOM 1315 C CA . PRO B 1 32 ? -12.859 -2.299 3.422 1 94.69 32 PRO B CA 1
ATOM 1316 C C . PRO B 1 32 ? -13.5 -2.02 2.066 1 94.69 32 PRO B C 1
ATOM 1318 O O . PRO B 1 32 ? -14.633 -1.524 2.004 1 94.69 32 PRO B O 1
ATOM 1321 N N . LEU B 1 33 ? -12.797 -2.295 1.061 1 92.12 33 LEU B N 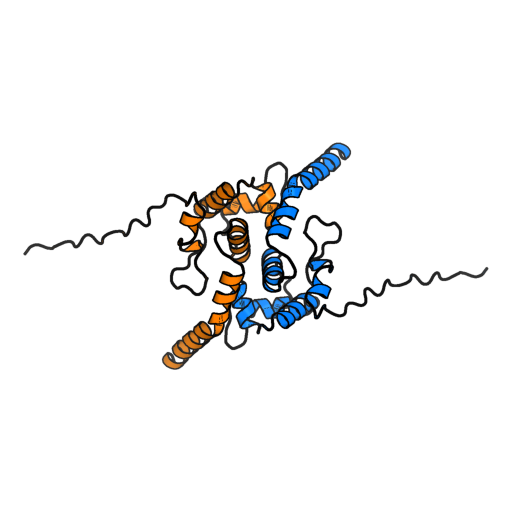1
ATOM 1322 C CA . LEU B 1 33 ? -13.266 -2.039 -0.297 1 92.12 33 LEU B CA 1
ATOM 1323 C C . LEU B 1 33 ? -14.562 -2.787 -0.57 1 92.12 33 LEU B C 1
ATOM 1325 O O . LEU B 1 33 ? -15.391 -2.332 -1.362 1 92.12 33 LEU B O 1
ATOM 1329 N N . SER B 1 34 ? -14.742 -3.916 0.047 1 89.06 34 SER B N 1
ATOM 1330 C CA . SER B 1 34 ? -15.922 -4.754 -0.175 1 89.06 34 SER B CA 1
ATOM 1331 C C . SER B 1 34 ? -17.172 -4.137 0.447 1 89.06 34 SER B C 1
ATOM 1333 O O . SER B 1 34 ? -18.281 -4.555 0.148 1 89.06 34 SER B O 1
ATOM 1335 N N . HIS B 1 35 ? -16.969 -3.238 1.355 1 91.19 35 HIS B N 1
ATOM 1336 C CA . HIS B 1 35 ? -18.109 -2.574 1.982 1 91.19 35 HIS B CA 1
ATOM 1337 C C . HIS B 1 35 ? -18.781 -1.611 1.015 1 91.19 35 HIS B C 1
ATOM 1339 O O . HIS B 1 35 ? -18.125 -0.797 0.373 1 91.19 35 HIS B O 1
ATOM 1345 N N . PRO B 1 36 ? -20.062 -1.604 0.861 1 91.12 36 PRO B N 1
ATOM 1346 C CA . PRO B 1 36 ? -20.781 -0.743 -0.089 1 91.12 36 PRO B CA 1
ATOM 1347 C C . PRO B 1 36 ? -20.609 0.742 0.222 1 91.12 36 PRO B C 1
ATOM 1349 O O . PRO B 1 36 ? -20.719 1.581 -0.676 1 91.12 36 PRO B O 1
ATOM 1352 N N . GLY B 1 37 ? -20.266 1.064 1.39 1 94.81 37 GLY B N 1
ATOM 1353 C CA . GLY B 1 37 ? -20.109 2.451 1.8 1 94.81 37 GLY B CA 1
ATOM 1354 C C . GLY B 1 37 ? -18.688 2.957 1.682 1 94.81 37 GLY B C 1
ATOM 1355 O O . GLY B 1 37 ? -18.391 4.094 2.062 1 94.81 37 GLY B O 1
ATOM 1356 N N . HIS B 1 38 ? -17.844 2.148 1.149 1 96.25 38 HIS B N 1
ATOM 1357 C CA . HIS B 1 38 ? -16.438 2.559 1.042 1 96.25 38 HIS B CA 1
ATOM 1358 C C . HIS B 1 38 ? -16.281 3.727 0.074 1 96.25 38 HIS B C 1
ATOM 1360 O O . HIS B 1 38 ? -16.859 3.717 -1.016 1 96.25 38 HIS B O 1
ATOM 1366 N N . LEU B 1 39 ? -15.508 4.723 0.541 1 97.06 39 LEU B N 1
ATOM 1367 C CA . LEU B 1 39 ? -15.078 5.832 -0.307 1 97.06 39 LEU B CA 1
ATOM 1368 C C . LEU B 1 39 ? -13.586 6.082 -0.157 1 97.06 39 LEU B C 1
ATOM 1370 O O . LEU B 1 39 ? -13.023 5.891 0.923 1 97.06 39 LEU B O 1
ATOM 1374 N N . PRO B 1 40 ? -12.977 6.477 -1.244 1 97.56 40 PRO B N 1
ATOM 1375 C CA . PRO B 1 40 ? -11.586 6.906 -1.091 1 97.56 40 PRO B CA 1
ATOM 1376 C C . PRO B 1 40 ? -11.438 8.117 -0.17 1 97.56 40 PRO B C 1
ATOM 1378 O O . PRO B 1 40 ? -12.406 8.844 0.052 1 97.56 40 PRO B O 1
ATOM 1381 N N . PRO B 1 41 ? -10.25 8.289 0.331 1 97.62 41 PRO B N 1
ATOM 1382 C CA . PRO B 1 41 ? -10.07 9.43 1.225 1 97.62 41 PRO B CA 1
ATOM 1383 C C . PRO B 1 41 ? -10.094 10.766 0.485 1 97.62 41 PRO B C 1
ATOM 1385 O O . PRO B 1 41 ? -9.617 10.859 -0.647 1 97.62 41 PRO B O 1
ATOM 1388 N N . THR B 1 42 ? -10.586 11.758 1.166 1 96.94 42 THR B N 1
ATOM 1389 C CA . THR B 1 42 ? -10.477 13.133 0.685 1 96.94 42 THR B CA 1
ATOM 1390 C C . THR B 1 42 ? -9.109 13.719 1.039 1 96.94 42 THR B C 1
ATOM 1392 O O . THR B 1 42 ? -8.406 13.188 1.899 1 96.94 42 THR B O 1
ATOM 1395 N N . PRO B 1 43 ? -8.781 14.812 0.369 1 97.94 43 PRO B N 1
ATOM 1396 C CA . PRO B 1 43 ? -7.543 15.492 0.737 1 97.94 43 PRO B CA 1
ATOM 1397 C C . PRO B 1 43 ? -7.484 15.859 2.221 1 97.94 43 PRO B C 1
ATOM 1399 O O . PRO B 1 43 ? -6.438 15.711 2.855 1 97.94 43 PRO B O 1
ATOM 1402 N N . GLU B 1 44 ? -8.602 16.25 2.75 1 96.62 44 GLU B N 1
ATOM 1403 C CA . GLU B 1 44 ? -8.656 16.625 4.16 1 96.62 44 GLU B CA 1
ATOM 1404 C C . GLU B 1 44 ? -8.43 15.422 5.062 1 96.62 44 GLU B C 1
ATOM 1406 O O . GLU B 1 44 ? -7.789 15.539 6.113 1 96.62 44 GLU B O 1
ATOM 1411 N N . GLU B 1 45 ? -8.922 14.305 4.684 1 97.5 45 GLU B N 1
ATOM 1412 C CA . GLU B 1 45 ? -8.734 13.086 5.469 1 97.5 45 GLU B CA 1
ATOM 1413 C C . GLU B 1 45 ? -7.281 12.617 5.41 1 97.5 45 GLU B C 1
ATOM 1415 O O . GLU B 1 45 ? -6.73 12.172 6.418 1 97.5 45 GLU B O 1
ATOM 1420 N N . VAL B 1 46 ? -6.66 12.75 4.242 1 98.31 46 VAL B N 1
ATOM 1421 C CA . VAL B 1 46 ? -5.25 12.398 4.109 1 98.31 46 VAL B CA 1
ATOM 1422 C C . VAL B 1 46 ? -4.41 13.273 5.039 1 98.31 46 VAL B C 1
ATOM 1424 O O . VAL B 1 46 ? -3.574 12.766 5.789 1 98.31 46 VAL B O 1
ATOM 1427 N N . ARG B 1 47 ? -4.695 14.516 5.004 1 97.81 47 ARG B N 1
ATOM 1428 C CA . ARG B 1 47 ? -3.969 15.453 5.848 1 97.81 47 ARG B CA 1
ATOM 1429 C C . ARG B 1 47 ? -4.195 15.156 7.328 1 97.81 47 ARG B C 1
ATOM 1431 O O . ARG B 1 47 ? -3.252 15.148 8.117 1 97.81 47 ARG B O 1
ATOM 1438 N N . ALA B 1 48 ? -5.395 14.922 7.652 1 97.62 48 ALA B N 1
ATOM 1439 C CA . ALA B 1 48 ? -5.734 14.648 9.047 1 97.62 48 ALA B CA 1
ATOM 1440 C C . ALA B 1 48 ? -5.008 13.406 9.555 1 97.62 48 ALA B C 1
ATOM 1442 O O . ALA B 1 48 ? -4.5 13.398 10.68 1 97.62 48 ALA B O 1
ATOM 1443 N N . LEU B 1 49 ? -4.977 12.383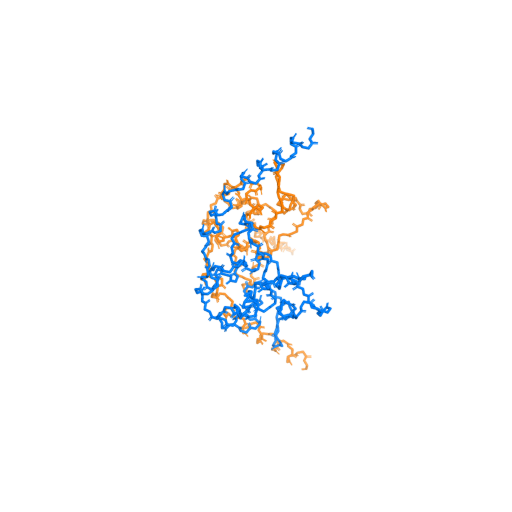 8.75 1 98.06 49 LEU B N 1
ATOM 1444 C CA . LEU B 1 49 ? -4.316 11.156 9.195 1 98.06 49 LEU B CA 1
ATOM 1445 C C . LEU B 1 49 ? -2.809 11.359 9.289 1 98.06 49 LEU B C 1
ATOM 1447 O O . LEU B 1 49 ? -2.168 10.836 10.211 1 98.06 49 LEU B O 1
ATOM 1451 N N . ARG B 1 50 ? -2.254 12.117 8.328 1 98.31 50 ARG B N 1
ATOM 1452 C CA . ARG B 1 50 ? -0.833 12.43 8.422 1 98.31 50 ARG B CA 1
ATOM 1453 C C . ARG B 1 50 ? -0.521 13.172 9.711 1 98.31 50 ARG B C 1
ATOM 1455 O O . ARG B 1 50 ? 0.481 12.891 10.375 1 98.31 50 ARG B O 1
ATOM 1462 N N . GLN B 1 51 ? -1.398 14.055 10.039 1 97.06 51 GLN B N 1
ATOM 1463 C CA . GLN B 1 51 ? -1.212 14.836 11.258 1 97.06 51 GLN B CA 1
ATOM 1464 C C . GLN B 1 51 ? -1.368 13.961 12.5 1 97.06 51 GLN B C 1
ATOM 1466 O O . GLN B 1 51 ? -0.625 14.109 13.469 1 97.06 51 GLN B O 1
ATOM 1471 N N . LEU B 1 52 ? -2.262 13.094 12.445 1 96.88 52 LEU B N 1
ATOM 1472 C CA . LEU B 1 52 ? -2.447 12.156 13.539 1 96.88 52 LEU B CA 1
ATOM 1473 C C . LEU B 1 52 ? -1.2 11.305 13.742 1 96.88 52 LEU B C 1
ATOM 1475 O O . LEU B 1 52 ? -0.838 10.984 14.875 1 96.88 52 LEU B O 1
ATOM 1479 N N . LEU B 1 53 ? -0.555 10.93 12.68 1 97.75 53 LEU B N 1
ATOM 1480 C CA . LEU B 1 53 ? 0.686 10.172 12.719 1 97.75 53 LEU B CA 1
ATOM 1481 C C . LEU B 1 53 ? 1.834 11.016 13.25 1 97.75 53 LEU B C 1
ATOM 1483 O O . LEU B 1 53 ? 2.863 10.484 13.672 1 97.75 53 LEU B O 1
ATOM 1487 N N . GLY B 1 54 ? 1.641 12.359 13.055 1 97.38 54 GLY B N 1
ATOM 1488 C CA . GLY B 1 54 ? 2.689 13.289 13.438 1 97.38 54 GLY B CA 1
ATOM 1489 C C . GLY B 1 54 ? 3.812 13.375 12.422 1 97.38 54 GLY B C 1
ATOM 1490 O O . GLY B 1 54 ? 4.949 13.703 12.773 1 97.38 54 GLY B O 1
ATOM 1491 N N . TYR B 1 55 ? 3.514 13.039 11.227 1 98 55 TYR B N 1
ATOM 1492 C CA . TYR B 1 55 ? 4.555 13 10.211 1 98 55 TYR B CA 1
ATOM 1493 C C . TYR B 1 55 ? 4.586 14.297 9.414 1 98 55 TYR B C 1
ATOM 1495 O O . TYR B 1 55 ? 3.541 14.797 8.992 1 98 55 TYR B O 1
ATOM 1503 N N . PRO B 1 56 ? 5.809 14.836 9.227 1 97.88 56 PRO B N 1
ATOM 1504 C CA . PRO B 1 56 ? 5.898 15.773 8.109 1 97.88 56 PRO B CA 1
ATOM 1505 C C . PRO B 1 56 ? 5.672 15.102 6.754 1 97.88 56 PRO B C 1
ATOM 1507 O O . PRO B 1 56 ? 5.656 13.867 6.664 1 97.88 56 PRO B O 1
ATOM 1510 N N . GLN B 1 57 ? 5.512 15.859 5.73 1 97.94 57 GLN B N 1
ATOM 1511 C CA . GLN B 1 57 ? 5.238 15.32 4.398 1 97.94 57 GLN B CA 1
ATOM 1512 C C . GLN B 1 57 ? 6.391 14.445 3.912 1 97.94 57 GLN B C 1
ATOM 1514 O O . GLN B 1 57 ? 6.168 13.43 3.256 1 97.94 57 GLN B O 1
ATOM 1519 N N . ALA B 1 58 ? 7.582 14.82 4.238 1 97.38 58 ALA B N 1
ATOM 1520 C CA . ALA B 1 58 ? 8.766 14.078 3.803 1 97.38 58 ALA B CA 1
ATOM 1521 C C . ALA B 1 58 ? 8.773 12.672 4.387 1 97.38 58 ALA B C 1
ATOM 1523 O O . ALA B 1 58 ? 9.078 11.703 3.684 1 97.38 58 ALA B O 1
ATOM 1524 N N . ARG B 1 59 ? 8.398 12.508 5.625 1 97.88 59 ARG B N 1
ATOM 1525 C CA . ARG B 1 59 ? 8.398 11.188 6.242 1 97.88 59 ARG B CA 1
ATOM 1526 C C . ARG B 1 59 ? 7.285 10.312 5.676 1 97.88 59 ARG B C 1
ATOM 1528 O O . ARG B 1 59 ? 7.473 9.117 5.469 1 97.88 59 ARG B O 1
ATOM 1535 N N . LEU B 1 60 ? 6.148 10.938 5.461 1 98.69 60 LEU B N 1
ATOM 1536 C CA . LEU B 1 60 ? 5.09 10.172 4.816 1 98.69 60 LEU B CA 1
ATOM 1537 C C . LEU B 1 60 ? 5.523 9.703 3.432 1 98.69 60 LEU B C 1
ATOM 1539 O O . LEU B 1 60 ? 5.258 8.562 3.045 1 98.69 60 LEU B O 1
ATOM 1543 N N . GLY B 1 61 ? 6.141 10.617 2.707 1 98.12 61 GLY B N 1
ATOM 1544 C CA . GLY B 1 61 ? 6.711 10.211 1.431 1 98.12 61 GLY B CA 1
ATOM 1545 C C . GLY B 1 61 ? 7.648 9.023 1.544 1 98.12 61 GLY B C 1
ATOM 1546 O O . GLY B 1 61 ? 7.555 8.078 0.759 1 98.12 61 GLY B O 1
ATOM 1547 N N . SER B 1 62 ? 8.477 9.062 2.58 1 97.31 62 SER B N 1
ATOM 1548 C CA . SER B 1 62 ? 9.406 7.961 2.838 1 97.31 62 SER B CA 1
ATOM 1549 C C . SER B 1 62 ? 8.664 6.66 3.115 1 97.31 62 SER B C 1
ATOM 1551 O O . SER B 1 62 ? 8.992 5.617 2.551 1 97.31 62 SER B O 1
ATOM 1553 N N . LEU B 1 63 ? 7.68 6.734 3.906 1 98.31 63 LEU B N 1
ATOM 1554 C CA . LEU B 1 63 ? 6.883 5.562 4.262 1 98.31 63 LEU B CA 1
ATOM 1555 C C . LEU B 1 63 ? 6.242 4.949 3.023 1 98.31 63 LEU B C 1
ATOM 1557 O O . LEU B 1 63 ? 6.156 3.723 2.908 1 98.31 63 LEU B O 1
ATOM 1561 N N . LEU B 1 64 ? 5.844 5.801 2.086 1 98.56 64 LEU B N 1
ATOM 1562 C CA . LEU B 1 64 ? 5.023 5.352 0.966 1 98.56 64 LEU B CA 1
ATOM 1563 C C . LEU B 1 64 ? 5.859 5.223 -0.303 1 98.56 64 LEU B C 1
ATOM 1565 O O . LEU B 1 64 ? 5.312 5.012 -1.39 1 98.56 64 LEU B O 1
ATOM 1569 N N . GLY B 1 65 ? 7.102 5.41 -0.2 1 97.38 65 GLY B N 1
ATOM 1570 C CA . GLY B 1 65 ? 8 5.164 -1.312 1 97.38 65 GLY B CA 1
ATOM 1571 C C . GLY B 1 65 ? 8 6.277 -2.344 1 97.38 65 GLY B C 1
ATOM 1572 O O . GLY B 1 65 ? 8.133 6.023 -3.541 1 97.38 65 GLY B O 1
ATOM 1573 N N . LYS B 1 66 ? 7.758 7.473 -1.916 1 97.31 66 LYS B N 1
ATOM 1574 C CA . LYS B 1 66 ? 7.773 8.633 -2.797 1 97.31 66 LYS B CA 1
ATOM 1575 C C . LYS B 1 66 ? 9.055 9.445 -2.613 1 97.31 66 LYS B C 1
ATOM 1577 O O . LYS B 1 66 ? 9.695 9.375 -1.561 1 97.31 66 LYS B O 1
ATOM 1582 N N . THR B 1 67 ? 9.344 10.102 -3.701 1 95.06 67 THR B N 1
ATOM 1583 C CA . THR B 1 67 ? 10.484 11 -3.604 1 95.06 67 THR B CA 1
ATOM 1584 C C . THR B 1 67 ? 10.164 12.188 -2.703 1 95.06 67 THR B C 1
ATOM 1586 O O . THR B 1 67 ? 9.047 12.711 -2.727 1 95.06 67 THR B O 1
ATOM 1589 N N . TYR B 1 68 ? 11.219 12.586 -1.91 1 95.62 68 TYR B N 1
ATOM 1590 C CA . TYR B 1 68 ? 11.055 13.727 -1.021 1 95.62 68 TYR B CA 1
ATOM 1591 C C . TYR B 1 68 ? 12.359 14.516 -0.897 1 95.62 68 TYR B C 1
ATOM 1593 O O . TYR B 1 68 ? 13.422 14.023 -1.271 1 95.62 68 TYR B O 1
ATOM 1601 N N . SER B 1 69 ? 12.195 15.766 -0.452 1 93.38 69 SER B N 1
ATOM 1602 C CA . SER B 1 69 ? 13.297 16.688 -0.219 1 93.38 69 SER B CA 1
ATOM 1603 C C . SER B 1 69 ? 13.047 17.547 1.02 1 93.38 69 SER B C 1
ATOM 1605 O O . SER B 1 69 ? 12.109 17.297 1.771 1 93.38 69 SER B O 1
ATOM 1607 N N . LYS B 1 70 ? 13.914 18.484 1.268 1 91.62 70 LYS B N 1
ATOM 1608 C CA . LYS B 1 70 ? 13.75 19.406 2.398 1 91.62 70 LYS B CA 1
ATOM 1609 C C . LYS B 1 70 ? 12.453 20.203 2.273 1 91.62 70 LYS B C 1
ATOM 1611 O O . LYS B 1 70 ? 11.883 20.625 3.277 1 91.62 70 LYS B O 1
ATOM 1616 N N . LYS B 1 71 ? 12.023 20.344 1.081 1 92.31 71 LYS B N 1
ATOM 1617 C CA . LYS B 1 71 ? 10.805 21.109 0.821 1 92.31 71 LYS B CA 1
ATOM 1618 C C . LYS B 1 71 ? 9.562 20.25 1.07 1 92.31 71 LYS B C 1
ATOM 1620 O O . LYS B 1 71 ? 8.438 20.766 1.066 1 92.31 71 LYS B O 1
ATOM 1625 N N . GLY B 1 72 ? 9.75 19 1.297 1 95.62 72 GLY B N 1
ATOM 1626 C CA . GLY B 1 72 ? 8.633 18.094 1.522 1 95.62 72 GLY B CA 1
ATOM 1627 C C . GLY B 1 72 ? 8.516 17.016 0.466 1 95.62 72 GLY B C 1
ATOM 1628 O O . GLY B 1 72 ? 9.531 16.5 -0.024 1 95.62 72 GLY B O 1
ATOM 1629 N N . CYS B 1 73 ? 7.363 16.578 0.228 1 97.69 73 CYS B N 1
ATOM 1630 C CA . CYS B 1 73 ? 7.055 15.539 -0.754 1 97.69 73 CYS B CA 1
ATOM 1631 C C . CYS B 1 73 ? 5.949 16 -1.697 1 97.69 73 CYS B C 1
ATOM 1633 O O . CYS B 1 73 ? 4.805 16.172 -1.278 1 97.69 73 CYS B O 1
ATOM 1635 N N . LYS B 1 74 ? 6.324 16.094 -2.906 1 98 74 LYS B N 1
ATOM 1636 C CA . LYS B 1 74 ? 5.391 16.594 -3.91 1 98 74 LYS B CA 1
ATOM 1637 C C . LYS B 1 74 ? 4.141 15.719 -3.984 1 98 74 LYS B C 1
ATOM 1639 O O . LYS B 1 74 ? 3.021 16.234 -4.051 1 98 74 LYS B O 1
ATOM 1644 N N . ALA B 1 75 ? 4.289 14.406 -3.98 1 98.44 75 ALA B N 1
ATOM 1645 C CA . ALA B 1 75 ? 3.146 13.5 -4.062 1 98.44 75 ALA B CA 1
ATOM 1646 C C . ALA B 1 75 ? 2.18 13.734 -2.904 1 98.44 75 ALA B C 1
ATOM 1648 O O . ALA B 1 75 ? 0.966 13.836 -3.111 1 98.44 75 ALA B O 1
ATOM 1649 N N . VAL B 1 76 ? 2.719 13.906 -1.751 1 98.75 76 VAL B N 1
ATOM 1650 C CA . VAL B 1 76 ? 1.894 14.117 -0.566 1 98.75 76 VAL B CA 1
ATOM 1651 C C . VAL B 1 76 ? 1.181 15.469 -0.666 1 98.75 76 VAL B C 1
ATOM 1653 O O . VAL B 1 76 ? -0.011 15.57 -0.365 1 98.75 76 VAL B O 1
ATOM 1656 N N . ARG B 1 77 ? 1.864 16.438 -1.072 1 98.44 77 ARG B N 1
ATOM 1657 C CA . ARG B 1 77 ? 1.242 17.75 -1.244 1 98.44 77 ARG B CA 1
ATOM 1658 C C . ARG B 1 77 ? 0.06 17.672 -2.205 1 98.44 77 ARG B C 1
ATOM 1660 O O . ARG B 1 77 ? -0.988 18.266 -1.956 1 98.44 77 ARG B O 1
ATOM 1667 N N . ARG B 1 78 ? 0.189 16.938 -3.234 1 98.75 78 ARG B N 1
ATOM 1668 C CA . ARG B 1 78 ? -0.861 16.828 -4.242 1 98.75 78 ARG B CA 1
ATOM 1669 C C . ARG B 1 78 ? -2.053 16.031 -3.705 1 98.75 78 ARG B C 1
ATOM 1671 O O . ARG B 1 78 ? -3.199 16.312 -4.062 1 98.75 78 ARG B O 1
ATOM 1678 N N . TRP B 1 79 ? -1.791 15.047 -2.826 1 98.69 79 TRP B N 1
ATOM 1679 C CA . TRP B 1 79 ? -2.863 14.273 -2.213 1 98.69 79 TRP B CA 1
ATOM 1680 C C . TRP B 1 79 ? -3.664 15.125 -1.235 1 98.69 79 TRP B C 1
ATOM 1682 O O . TRP B 1 79 ? -4.848 14.867 -1.002 1 98.69 79 TRP B O 1
ATOM 1692 N N . GLU B 1 80 ? -3.012 16.172 -0.726 1 98.19 80 GLU B N 1
ATOM 1693 C CA . GLU B 1 80 ? -3.633 17 0.312 1 98.19 80 GLU B CA 1
ATOM 1694 C C . GLU B 1 80 ? -4.188 18.297 -0.267 1 98.19 80 GLU B C 1
ATOM 1696 O O . GLU B 1 80 ? -4.746 19.109 0.463 1 98.19 80 GLU B O 1
ATOM 1701 N N . THR B 1 81 ? -4.016 18.406 -1.506 1 98.12 81 THR B N 1
ATOM 1702 C CA . THR B 1 81 ? -4.512 19.594 -2.199 1 98.12 81 THR B CA 1
ATOM 1703 C C . THR B 1 81 ? -6 19.453 -2.512 1 98.12 81 THR B C 1
ATOM 1705 O O . THR B 1 81 ? -6.465 18.359 -2.859 1 98.12 81 THR B O 1
ATOM 1708 N N . HIS B 1 82 ? -6.66 20.562 -2.42 1 97.19 82 HIS B N 1
ATOM 1709 C CA . HIS B 1 82 ? -8.102 20.547 -2.645 1 97.19 82 HIS B CA 1
ATOM 1710 C C . HIS B 1 82 ? -8.445 19.953 -4.004 1 97.19 82 HIS B C 1
ATOM 1712 O O . HIS B 1 82 ? -7.758 20.219 -4.992 1 97.19 82 HIS B O 1
ATOM 1718 N N . VAL B 1 83 ? -9.594 19.328 -4.078 1 96.56 83 VAL B N 1
ATOM 1719 C CA . VAL B 1 83 ? -9.969 18.531 -5.234 1 96.56 83 VAL B CA 1
ATOM 1720 C C . VAL B 1 83 ? -10.195 19.438 -6.441 1 96.56 83 VAL B C 1
ATOM 1722 O O . VAL B 1 83 ? -10.031 19.016 -7.59 1 96.56 83 VAL B O 1
ATOM 1725 N N . ASP B 1 84 ? -10.477 20.672 -6.273 1 97.31 84 ASP B N 1
ATOM 1726 C CA . ASP B 1 84 ? -10.781 21.594 -7.359 1 97.31 84 ASP B CA 1
ATOM 1727 C C . ASP B 1 84 ? -9.508 22.141 -7.988 1 97.31 84 ASP B C 1
ATOM 1729 O O . ASP B 1 84 ? -9.547 22.766 -9.047 1 97.31 84 ASP B O 1
ATOM 1733 N N . SER B 1 85 ? -8.438 21.953 -7.309 1 97.38 85 SER B N 1
ATOM 1734 C CA . SER B 1 85 ? -7.156 22.406 -7.844 1 97.38 85 SER B CA 1
ATOM 1735 C C . SER B 1 85 ? -6.688 21.5 -8.984 1 97.38 85 SER B C 1
ATOM 1737 O O . SER B 1 85 ? -6.84 20.281 -8.922 1 97.38 85 SER B O 1
ATOM 1739 N N . LYS B 1 86 ? -6 22.062 -9.93 1 97.69 86 LYS B N 1
ATOM 1740 C CA . LYS B 1 86 ? -5.445 21.312 -11.055 1 97.69 86 LYS B CA 1
ATOM 1741 C C . LYS B 1 86 ? -4.309 20.406 -10.602 1 97.69 86 LYS B C 1
ATOM 1743 O O . LYS B 1 86 ? -3.973 19.438 -11.281 1 97.69 86 LYS B O 1
ATOM 1748 N N . GLU B 1 87 ? -3.764 20.719 -9.438 1 97.81 87 GLU B N 1
ATOM 1749 C CA . GLU B 1 87 ? -2.611 19.984 -8.945 1 97.81 87 GLU B CA 1
ATOM 1750 C C . GLU B 1 87 ? -3.047 18.766 -8.125 1 97.81 87 GLU B C 1
ATOM 1752 O O . GLU B 1 87 ? -2.223 17.922 -7.77 1 97.81 87 GLU B O 1
ATOM 1757 N N . HIS B 1 88 ? -4.336 18.672 -7.922 1 98.25 88 HIS B N 1
ATOM 1758 C CA . HIS B 1 88 ? -4.836 17.594 -7.078 1 98.25 88 HIS B CA 1
ATOM 1759 C C . HIS B 1 88 ? -4.668 16.234 -7.754 1 98.25 88 HIS B C 1
ATOM 1761 O O . HIS B 1 88 ? -4.957 16.094 -8.945 1 98.25 88 HIS B O 1
ATOM 1767 N N . VAL B 1 89 ? -4.203 15.312 -6.965 1 98.19 89 VAL B N 1
ATOM 1768 C CA . VAL B 1 89 ? -4.137 13.906 -7.352 1 98.19 89 VAL B CA 1
ATOM 1769 C C . VAL B 1 89 ? -4.734 13.031 -6.25 1 98.19 89 VAL B C 1
ATOM 1771 O O . VAL B 1 89 ? -4.348 13.148 -5.082 1 98.19 89 VAL B O 1
ATOM 1774 N N . PRO B 1 90 ? -5.707 12.203 -6.613 1 98 90 PRO B N 1
ATOM 1775 C CA . PRO B 1 90 ? -6.223 11.289 -5.59 1 98 90 PRO B CA 1
ATOM 1776 C C . PRO B 1 90 ? -5.176 10.281 -5.125 1 98 90 PRO B C 1
ATOM 1778 O O . PRO B 1 90 ? -4.355 9.82 -5.926 1 98 90 PRO B O 1
ATOM 1781 N N . MET B 1 91 ? -5.266 9.922 -3.883 1 97.81 91 MET B N 1
ATOM 1782 C CA . MET B 1 91 ? -4.34 8.93 -3.332 1 97.81 91 MET B CA 1
ATOM 1783 C C . MET B 1 91 ? -4.711 7.523 -3.787 1 97.81 91 MET B C 1
ATOM 1785 O O . MET B 1 91 ? -5.895 7.176 -3.832 1 97.81 91 MET B O 1
ATOM 1789 N N . ASN B 1 92 ? -3.721 6.738 -4.082 1 96.75 92 ASN B N 1
ATOM 1790 C CA . ASN B 1 92 ? -4.02 5.363 -4.465 1 96.75 92 ASN B CA 1
ATOM 1791 C C . ASN B 1 92 ? -4.406 4.516 -3.256 1 96.75 92 ASN B C 1
ATOM 1793 O O . ASN B 1 92 ? -4.07 4.855 -2.121 1 96.75 92 ASN B O 1
ATOM 1797 N N . TYR B 1 93 ? -5.051 3.457 -3.516 1 98.19 93 TYR B N 1
ATOM 1798 C CA . TYR B 1 93 ? -5.656 2.605 -2.498 1 98.19 93 TYR B CA 1
ATOM 1799 C C . TYR B 1 93 ? -4.598 2.043 -1.559 1 98.19 93 TYR B C 1
ATOM 1801 O O . TYR B 1 93 ? -4.719 2.156 -0.337 1 98.19 93 TYR B O 1
ATOM 1809 N N . CYS B 1 94 ? -3.547 1.54 -2.123 1 98.81 94 CYS B N 1
ATOM 1810 C CA . CYS B 1 94 ? -2.553 0.855 -1.307 1 98.81 94 CYS B CA 1
ATOM 1811 C C . CYS B 1 94 ? -1.803 1.841 -0.419 1 98.81 94 CYS B C 1
ATOM 1813 O O . CYS B 1 94 ? -1.443 1.514 0.714 1 98.81 94 CYS B O 1
ATOM 1815 N N . ALA B 1 95 ? -1.538 3.045 -0.879 1 98.81 95 ALA B N 1
ATOM 1816 C CA . ALA B 1 95 ? -0.911 4.074 -0.053 1 98.81 95 ALA B CA 1
ATOM 1817 C C . ALA B 1 95 ? -1.785 4.422 1.148 1 98.81 95 ALA B C 1
ATOM 1819 O O . ALA B 1 95 ? -1.292 4.527 2.273 1 98.81 95 ALA B O 1
ATOM 1820 N N . TRP B 1 96 ? -3.037 4.52 0.868 1 98.81 96 TRP B N 1
ATOM 1821 C CA . TRP B 1 96 ? -3.969 4.84 1.944 1 98.81 96 TRP B CA 1
ATOM 1822 C C . TRP B 1 96 ? -4.027 3.709 2.965 1 98.81 96 TRP B C 1
ATOM 1824 O O . TRP B 1 96 ? -4.02 3.953 4.176 1 98.81 96 TRP B O 1
ATOM 1834 N N . GLN B 1 97 ? -4.066 2.449 2.5 1 98.75 97 GLN B N 1
ATOM 1835 C CA . GLN B 1 97 ? -4.09 1.324 3.43 1 98.75 97 GLN B CA 1
ATOM 1836 C C . GLN B 1 97 ? -2.852 1.322 4.32 1 98.75 97 GLN B C 1
ATOM 1838 O O . GLN B 1 97 ? -2.941 1.048 5.52 1 98.75 97 GLN B O 1
ATOM 1843 N N . LEU B 1 98 ? -1.737 1.686 3.756 1 98.81 98 LEU B N 1
ATOM 1844 C CA . LEU B 1 98 ? -0.509 1.717 4.543 1 98.81 98 LEU B CA 1
ATOM 1845 C C . LEU B 1 98 ? -0.572 2.809 5.605 1 98.81 98 LEU B C 1
ATOM 1847 O O . LEU B 1 98 ? -0.108 2.613 6.73 1 98.81 98 LEU B O 1
ATOM 1851 N N . MET B 1 99 ? -1.131 3.916 5.258 1 98.75 99 MET B N 1
ATOM 1852 C CA . MET B 1 99 ? -1.303 4.98 6.242 1 98.75 99 MET B CA 1
ATOM 1853 C C . MET B 1 99 ? -2.203 4.523 7.387 1 98.75 99 MET B C 1
ATOM 1855 O O . MET B 1 99 ? -1.907 4.773 8.555 1 98.75 99 MET B O 1
ATOM 1859 N N . LEU B 1 100 ? -3.295 3.887 7.016 1 98.62 100 LEU B N 1
ATOM 1860 C CA . LEU B 1 100 ? -4.227 3.408 8.031 1 98.62 100 LEU B CA 1
ATOM 1861 C C . LEU B 1 100 ? -3.561 2.387 8.945 1 98.62 100 LEU B C 1
ATOM 1863 O O . LEU B 1 100 ? -3.789 2.391 10.156 1 98.62 100 LEU B O 1
ATOM 1867 N N . LEU B 1 101 ? -2.758 1.561 8.352 1 98.81 101 LEU B N 1
ATOM 1868 C CA . LEU B 1 101 ? -2.023 0.573 9.133 1 98.81 101 LEU B CA 1
ATOM 1869 C C . LEU B 1 101 ? -1.025 1.253 10.07 1 98.81 101 LEU B C 1
ATOM 1871 O O . LEU B 1 101 ? -0.941 0.913 11.25 1 98.81 101 LEU B O 1
ATOM 1875 N N . ALA B 1 102 ? -0.378 2.215 9.539 1 98.69 102 ALA B N 1
ATOM 1876 C CA . ALA B 1 102 ? 0.628 2.926 10.328 1 98.69 102 ALA B CA 1
ATOM 1877 C C . ALA B 1 102 ? -0.009 3.646 11.508 1 98.69 102 ALA B C 1
ATOM 1879 O O . ALA B 1 102 ? 0.599 3.76 12.578 1 98.69 102 ALA B O 1
ATOM 1880 N N . ALA B 1 103 ? -1.221 4.066 11.32 1 98.38 103 ALA B N 1
ATOM 1881 C CA . ALA B 1 103 ? -1.924 4.828 12.352 1 98.38 103 ALA B CA 1
ATOM 1882 C C . ALA B 1 103 ? -2.703 3.9 13.281 1 98.38 103 ALA B C 1
ATOM 1884 O O . ALA B 1 103 ? -3.363 4.359 14.219 1 98.38 103 ALA B O 1
ATOM 1885 N N . ASN B 1 104 ? -2.668 2.635 12.938 1 98.12 104 ASN B N 1
ATOM 1886 C CA . ASN B 1 104 ? -3.391 1.627 13.711 1 98.12 104 ASN B CA 1
ATOM 1887 C C . ASN B 1 104 ? -4.898 1.842 13.641 1 98.12 104 ASN B C 1
ATOM 1889 O O . ASN B 1 104 ? -5.613 1.608 14.617 1 98.12 104 ASN B O 1
ATOM 1893 N N . VAL B 1 105 ? -5.289 2.406 12.594 1 98.12 105 VAL B N 1
ATOM 1894 C CA . VAL B 1 105 ? -6.723 2.527 12.344 1 98.12 105 VAL B CA 1
ATOM 1895 C C . VAL B 1 105 ? -7.293 1.171 11.93 1 98.12 105 VAL B C 1
ATOM 1897 O O . VAL B 1 105 ? -8.398 0.81 12.328 1 98.12 105 VAL B O 1
ATOM 1900 N N . ILE B 1 106 ? -6.516 0.45 11.102 1 98.12 106 ILE B N 1
ATOM 1901 C CA . ILE B 1 106 ? -6.836 -0.92 10.719 1 98.12 106 ILE B CA 1
ATOM 1902 C C . ILE B 1 106 ? -5.641 -1.827 11 1 98.12 106 ILE B C 1
ATOM 1904 O O . ILE B 1 106 ? -4.551 -1.348 11.312 1 98.12 106 ILE B O 1
ATOM 1908 N N . SER B 1 107 ? -5.926 -3.141 10.945 1 97.94 107 SER B N 1
ATOM 1909 C CA . SER B 1 107 ? -4.863 -4.137 11.055 1 97.94 107 SER B CA 1
ATOM 1910 C C . SER B 1 107 ? -4.707 -4.926 9.758 1 97.94 107 SER B C 1
ATOM 1912 O O . SER B 1 107 ? -5.602 -4.918 8.914 1 97.94 107 SER B O 1
ATOM 1914 N N . ILE B 1 108 ? -3.586 -5.535 9.633 1 98.38 108 ILE B N 1
ATOM 1915 C CA . ILE B 1 108 ? -3.357 -6.328 8.43 1 98.38 108 ILE B CA 1
ATOM 1916 C C . ILE B 1 108 ? -4.348 -7.488 8.383 1 98.38 108 ILE B C 1
ATOM 1918 O O . ILE B 1 108 ? -4.801 -7.883 7.305 1 98.38 108 ILE B O 1
ATOM 1922 N N . THR B 1 109 ? -4.703 -7.93 9.547 1 97.88 109 THR B N 1
ATOM 1923 C CA . THR B 1 109 ? -5.688 -9 9.609 1 97.88 109 THR B CA 1
ATOM 1924 C C . THR B 1 109 ? -7.035 -8.531 9.07 1 97.88 109 THR B C 1
ATOM 1926 O O . THR B 1 109 ? -7.746 -9.297 8.414 1 97.88 109 THR B O 1
ATOM 1929 N N . ASP B 1 110 ? -7.328 -7.293 9.352 1 96.75 110 ASP B N 1
ATOM 1930 C CA . ASP B 1 110 ? -8.562 -6.73 8.812 1 96.75 110 ASP B CA 1
ATOM 1931 C C . ASP B 1 110 ? -8.555 -6.754 7.285 1 96.75 110 ASP B C 1
ATOM 1933 O O . ASP B 1 110 ? -9.547 -7.109 6.656 1 96.75 110 ASP B O 1
ATOM 1937 N N . LEU B 1 111 ? -7.473 -6.414 6.711 1 97.38 111 LEU B N 1
ATOM 1938 C CA . LEU B 1 111 ? -7.332 -6.363 5.258 1 97.38 111 LEU B CA 1
ATOM 1939 C C . LEU B 1 111 ? -7.41 -7.762 4.652 1 97.38 111 LEU B C 1
ATOM 1941 O O . LEU B 1 111 ? -8.086 -7.969 3.643 1 97.38 111 LEU B O 1
ATOM 1945 N N . ILE B 1 112 ? -6.723 -8.641 5.285 1 97.94 112 ILE B N 1
ATOM 1946 C CA . ILE B 1 112 ? -6.703 -10.023 4.824 1 97.94 112 ILE B CA 1
ATOM 1947 C C . ILE B 1 112 ? -8.117 -10.609 4.875 1 97.94 112 ILE B C 1
ATOM 1949 O O . ILE B 1 112 ? -8.57 -11.234 3.914 1 97.94 112 ILE B O 1
ATOM 1953 N N . ASP B 1 113 ? -8.781 -10.344 5.957 1 96.75 113 ASP B N 1
ATOM 1954 C CA . ASP B 1 113 ? -10.141 -10.852 6.117 1 96.75 113 ASP B CA 1
ATOM 1955 C C . ASP B 1 113 ? -11.078 -10.273 5.055 1 96.75 113 ASP B C 1
ATOM 1957 O O . ASP B 1 113 ? -11.891 -11 4.477 1 96.75 113 ASP B O 1
ATOM 1961 N N . ALA B 1 114 ? -10.953 -9.055 4.824 1 96.25 114 ALA B N 1
ATOM 1962 C CA . ALA B 1 114 ? -11.797 -8.414 3.814 1 96.25 114 ALA B CA 1
ATOM 1963 C C . ALA B 1 114 ? -11.562 -9.031 2.439 1 96.25 114 ALA B C 1
ATOM 1965 O O . ALA B 1 114 ? -12.508 -9.242 1.676 1 96.25 114 ALA B O 1
ATOM 1966 N N . SER B 1 115 ? -10.336 -9.352 2.129 1 96.56 115 SER B N 1
ATOM 1967 C CA . SER B 1 115 ? -9.992 -9.875 0.811 1 96.56 115 SER B CA 1
ATOM 1968 C C . SER B 1 115 ? -10.523 -11.289 0.625 1 96.56 115 SER B C 1
ATOM 1970 O O . SER B 1 115 ? -10.617 -11.781 -0.502 1 96.56 115 SER B O 1
ATOM 1972 N N . SER B 1 116 ? -10.781 -11.969 1.743 1 95.44 116 SER B N 1
ATOM 1973 C CA . SER B 1 116 ? -11.281 -13.336 1.658 1 95.44 116 SER B CA 1
ATOM 1974 C C . SER B 1 116 ? -12.695 -13.375 1.078 1 95.44 116 SER B C 1
ATOM 1976 O O . SER B 1 116 ? -13.172 -14.438 0.664 1 95.44 116 SER B O 1
ATOM 1978 N N . GLN B 1 117 ? -13.336 -12.242 1.043 1 92.62 117 GLN B N 1
ATOM 1979 C CA . GLN B 1 117 ? -14.695 -12.141 0.519 1 92.62 117 GLN B CA 1
ATOM 1980 C C . GLN B 1 117 ? -14.688 -11.914 -0.99 1 92.62 117 GLN B C 1
ATOM 1982 O O . GLN B 1 117 ? -15.719 -11.609 -1.582 1 92.62 117 GLN B O 1
ATOM 1987 N N . TYR B 1 118 ? -13.609 -12.133 -1.581 1 93.25 118 TYR B N 1
ATOM 1988 C CA . TYR B 1 118 ? -13.461 -11.828 -3 1 93.25 118 TYR B CA 1
ATOM 1989 C C . TYR B 1 118 ? -14.445 -12.633 -3.838 1 93.25 118 TYR B C 1
ATOM 1991 O O . TYR B 1 118 ? -14.875 -12.188 -4.902 1 93.25 118 TYR B O 1
ATOM 1999 N N . LYS B 1 119 ? -14.836 -13.812 -3.373 1 91 119 LYS B N 1
ATOM 2000 C CA . LYS B 1 119 ? -15.734 -14.68 -4.129 1 91 119 LYS B CA 1
ATOM 2001 C C . LYS B 1 119 ? -17.156 -14.117 -4.156 1 91 119 LYS B C 1
ATOM 2003 O O . LYS B 1 119 ? -17.906 -14.375 -5.09 1 91 119 LYS B O 1
ATOM 2008 N N . ASP B 1 120 ? -17.5 -13.43 -3.074 1 85.56 120 ASP B N 1
ATOM 2009 C CA . ASP B 1 120 ? -18.828 -12.844 -2.996 1 85.56 120 ASP B CA 1
ATOM 2010 C C . ASP B 1 120 ? -19.062 -11.859 -4.137 1 85.56 120 ASP B C 1
ATOM 2012 O O . ASP B 1 120 ? -20.141 -11.836 -4.734 1 85.56 120 ASP B O 1
ATOM 2016 N N . LEU B 1 121 ? -18.078 -11.125 -4.426 1 76.94 121 LEU B N 1
ATOM 2017 C CA . LEU B 1 121 ? -18.172 -10.141 -5.492 1 76.94 121 LEU B CA 1
ATOM 2018 C C . LEU B 1 121 ? -18.219 -10.812 -6.859 1 76.94 121 LEU B C 1
ATOM 2020 O O . LEU B 1 121 ? -18.891 -10.336 -7.773 1 76.94 121 LEU B O 1
ATOM 2024 N N . LEU B 1 122 ? -17.578 -11.914 -6.992 1 82 122 LEU B N 1
ATOM 2025 C CA . LEU B 1 122 ? -17.578 -12.664 -8.242 1 82 122 LEU B CA 1
ATOM 2026 C C . LEU B 1 122 ? -18.953 -13.258 -8.523 1 82 122 LEU B C 1
ATOM 2028 O O . LEU B 1 122 ? -19.406 -13.266 -9.664 1 82 122 LEU B O 1
ATOM 2032 N N . ASN B 1 123 ? -19.516 -13.664 -7.5 1 76.88 123 ASN B N 1
ATOM 2033 C CA . ASN B 1 123 ? -20.844 -14.266 -7.625 1 76.88 123 ASN B CA 1
ATOM 2034 C C . ASN B 1 123 ? -21.906 -13.211 -7.93 1 76.88 123 ASN B C 1
ATOM 2036 O O . ASN B 1 123 ? -22.844 -13.477 -8.68 1 76.88 123 ASN B O 1
ATOM 2040 N N . LEU B 1 124 ? -21.688 -12.047 -7.352 1 71.69 124 LEU B N 1
ATOM 2041 C CA . LEU B 1 124 ? -22.625 -10.953 -7.605 1 71.69 124 LEU B CA 1
ATOM 2042 C C . LEU B 1 124 ? -22.562 -10.516 -9.062 1 71.69 124 LEU B C 1
ATOM 2044 O O . LEU B 1 124 ? -23.594 -10.234 -9.68 1 71.69 124 LEU B O 1
ATOM 2048 N N . ASN B 1 125 ? -21.375 -10.578 -9.531 1 66.44 125 ASN B N 1
ATOM 2049 C CA . ASN B 1 125 ? -21.219 -10.195 -10.93 1 66.44 125 ASN B CA 1
ATOM 2050 C C . ASN B 1 125 ? -21.781 -11.258 -11.867 1 66.44 125 ASN B C 1
ATOM 2052 O O . ASN B 1 125 ? -22.25 -10.938 -12.961 1 66.44 125 ASN B O 1
ATOM 2056 N N . ASP B 1 126 ? -21.734 -12.492 -11.477 1 64.88 126 ASP B N 1
ATOM 2057 C CA . ASP B 1 126 ? -22.312 -13.578 -12.258 1 64.88 126 ASP B CA 1
ATOM 2058 C C . ASP B 1 126 ? -23.828 -13.492 -12.297 1 64.88 126 ASP B C 1
ATOM 2060 O O . ASP B 1 126 ? -24.453 -13.727 -13.336 1 64.88 126 ASP B O 1
ATOM 2064 N N . ILE B 1 127 ? -24.312 -13.172 -11.148 1 59.16 127 ILE B N 1
ATOM 2065 C CA . ILE B 1 127 ? -25.766 -13.07 -11.062 1 59.16 127 ILE B CA 1
ATOM 2066 C C . ILE B 1 127 ? -26.25 -11.914 -11.93 1 59.16 127 ILE B C 1
ATOM 2068 O O . ILE B 1 127 ? -27.234 -12.047 -12.656 1 59.16 127 ILE B O 1
ATOM 2072 N N . GLU B 1 128 ? -25.438 -10.844 -11.867 1 59.06 128 GLU B N 1
ATOM 2073 C CA . GLU B 1 128 ? -25.828 -9.695 -12.68 1 59.06 128 GLU B CA 1
ATOM 2074 C C . GLU B 1 128 ? -25.719 -10.016 -14.172 1 59.06 128 GLU B C 1
ATOM 2076 O O . GLU B 1 128 ? -26.562 -9.578 -14.961 1 59.06 128 GLU B O 1
ATOM 2081 N N . ASN B 1 129 ? -24.75 -10.781 -14.531 1 56.44 129 ASN B N 1
ATOM 2082 C CA . ASN B 1 129 ? -24.562 -11.164 -15.93 1 56.44 129 ASN B CA 1
ATOM 2083 C C . ASN B 1 129 ? -25.594 -12.203 -16.359 1 56.44 129 ASN B C 1
ATOM 2085 O O . ASN B 1 129 ? -25.984 -12.242 -17.531 1 56.44 129 ASN B O 1
ATOM 2089 N N . VAL B 1 130 ? -25.984 -13.133 -15.523 1 55.78 130 VAL B N 1
ATOM 2090 C CA . VAL B 1 130 ? -27 -14.117 -15.859 1 55.78 130 VAL B CA 1
ATOM 2091 C C . VAL B 1 130 ? -28.344 -13.414 -16.047 1 55.78 130 VAL B C 1
ATOM 2093 O O . VAL B 1 130 ? -29.141 -13.797 -16.906 1 55.78 130 VAL B O 1
ATOM 2096 N N . GLU B 1 131 ? -28.594 -12.398 -15.211 1 54.28 131 GLU B N 1
ATOM 2097 C CA . GLU B 1 131 ? -29.891 -11.719 -15.32 1 54.28 131 GLU B CA 1
ATOM 2098 C C . GLU B 1 131 ? -29.953 -10.844 -16.578 1 54.28 131 GLU B C 1
ATOM 2100 O O . GLU B 1 131 ? -31.031 -10.539 -17.062 1 54.28 131 GLU B O 1
ATOM 2105 N N . ASP B 1 132 ? -28.797 -10.375 -16.953 1 50.31 132 ASP B N 1
ATOM 2106 C CA . ASP B 1 132 ? -28.797 -9.508 -18.141 1 50.31 132 ASP B CA 1
ATOM 2107 C C . ASP B 1 132 ? -28.828 -10.336 -19.422 1 50.31 132 ASP B C 1
ATOM 2109 O O . ASP B 1 132 ? -28.984 -9.789 -20.516 1 50.31 132 ASP B O 1
ATOM 2113 N N . ASN B 1 133 ? -28.531 -11.602 -19.406 1 43.62 133 ASN B N 1
ATOM 2114 C CA . ASN B 1 133 ? -28.75 -12.398 -20.609 1 43.62 133 ASN B CA 1
ATOM 2115 C C . ASN B 1 133 ? -30.172 -12.977 -20.656 1 43.62 133 ASN B C 1
ATOM 2117 O O . ASN B 1 133 ? -30.688 -13.453 -19.641 1 43.62 133 ASN B O 1
#

Organism: Aliivibrio fischeri (strain ATCC 700601 / ES114) (NCBI:txid312309)

Secondary structure (DSSP, 8-state):
-------------------SHHHHHTSGGGS-TTSTT--PPPHHHHHHHHHHHT--HHHHHHHTT---BTTB-HHHHHHTS-TTSTT--PPPHHHHHHHHHHTTSS-HHHHHHHHTTHHHHHHHHHHHHHHH-/-------------------SHHHHHTSGGGS-TTSTT--PPPHHHHHHHHHHHT--HHHHHHHTT---BTTB-HHHHHHTS-TTSTT--PPPHHHHHHHHHHTTSS-HHHHHHHHTTHHHHHHHHHHHHHHH-

Sequence (266 aa):
MEFYFMCEKHAQYSSSTAITVEAFRNRPCSLPLSHPGHLPPTPEEVRALRQLLGYPQARLGSLLGKTYSKKGCKAVRRWETHVDSKEHVPMNYCAWQLMLLAANVISITDLIDASSQYKDLLNLNDIENVEDNMEFYFMCEKHAQYSSSTAITVEAFRNRPCSLPLSHPGHLPPTPEEVRALRQLLGYPQARLGSLLGKTYSKKGCKAVRRWETHVDSKEHVPMNYCAWQLMLLAANVISITDLIDASSQYKDLLNLNDIENVEDN

Nearest PDB structures (foldseek):
  7lx0-assembly1_U  TM=2.164E-01  e=9.777E+00  Fischerella thermalis PCC 7521
  7lx0-assembly1_U  TM=2.175E-01  e=9.756E+00  Fischerella thermalis PCC 7521

Solvent-accessible surface area (backbone atoms only — not comparable to full-atom values): 15187 Å² total; per-residue (Å²): 140,84,80,78,75,76,75,76,76,73,78,71,74,80,73,74,59,44,80,43,50,74,58,37,45,75,32,41,57,56,42,53,82,84,42,91,68,42,40,80,67,49,26,60,45,49,44,29,51,38,53,66,66,66,47,57,48,30,33,49,19,42,60,53,69,42,70,57,48,90,91,24,12,66,66,51,51,21,31,46,30,56,82,87,43,90,68,36,41,84,72,54,60,36,50,50,51,50,50,33,43,73,55,60,44,47,51,69,64,56,48,53,56,55,19,70,48,42,61,60,59,44,49,51,51,47,51,55,52,54,69,71,98,140,84,82,79,76,77,74,76,79,74,79,73,76,79,79,74,57,44,81,45,51,74,60,38,45,76,33,41,54,57,42,51,82,85,43,89,68,40,41,80,68,48,24,60,47,50,46,28,52,37,54,65,67,65,46,56,47,29,33,48,17,42,60,54,69,42,70,59,47,92,91,23,13,66,68,50,51,21,30,45,30,56,81,87,43,89,69,36,40,84,70,54,61,37,51,50,51,51,50,34,43,73,55,61,45,46,50,70,65,54,48,54,56,56,19,69,48,42,60,60,57,44,50,51,51,46,51,53,51,55,70,72,96

Foldseek 3Di:
DDPPPPPPPPPCPVPPADQALVSPLPDLCNDAPPDPSHDNDALSNLVSLCVSLVDFQQVLCVQQVADADPVHGLLNVQCNDHPPDPSHDHDDSVSSVSSNCSSVSDHPVNRVVSVVCVVVVVVVVVVVVVVVD/DDPPPPPPPPPCPVPDADQALVSPLPDLCNDAPPDPSHDNDALSNLVSLCVSLVDFQQVLCVQQVADADPVHGLVNVQCNDHPPDPSHDHDDSVSSVSSNCSSVSDHPVNRVVSVVCVVVVVVVVVVVVVVVD

pLDDT: mean 85.24, std 22.13, range [27.36, 98.81]

Radius of gyration: 22.6 Å; Cα contacts (8 Å, |Δi|>4): 322; chains: 2; bounding box: 108×44×41 Å